Protein AF-A0AAW0IQ97-F1 (afdb_monomer)

Sequence (214 aa):
MSSVYYDGFCLIEDQDGTYYFSCSYVSNSFFHYVLTTEGDIEQRHWDYEKDDWGISWNAVKSECDVYGMCGAFGSCNSKSLPIRSCLPGFEPKNTKKWNRRNWTSGCVRRTPSSQCAVVNSSIEAVKMDGFLKLKTMKVPDFADSSLALENYCRQQCLENCSCIAYAYDSGTDKVGDGKKVVTISVIIGAIFISICTFLLWRWMAKQQGNYIHT

Structure (mmCIF, N/CA/C/O backbone):
data_AF-A0AAW0IQ97-F1
#
_entry.id   AF-A0AAW0IQ97-F1
#
loop_
_atom_site.group_PDB
_atom_site.id
_atom_site.type_symbol
_atom_site.label_atom_id
_atom_site.label_alt_id
_atom_site.label_comp_id
_atom_site.label_asym_id
_atom_site.label_entity_id
_atom_site.label_seq_id
_atom_site.pdbx_PDB_ins_code
_atom_site.Cartn_x
_atom_site.Cartn_y
_atom_site.Cartn_z
_atom_site.occupancy
_atom_site.B_iso_or_equiv
_atom_site.auth_seq_id
_atom_site.auth_comp_id
_atom_site.auth_asym_id
_atom_site.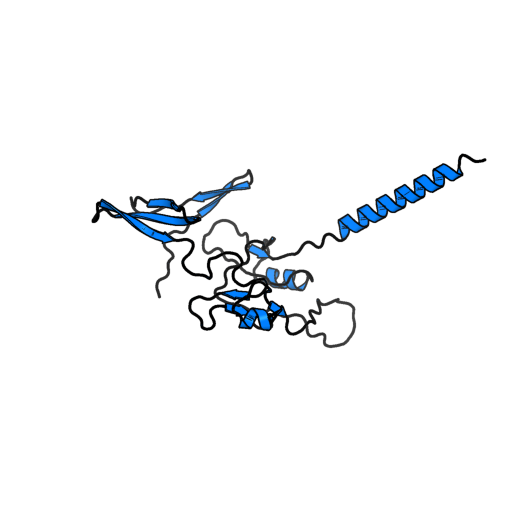auth_atom_id
_atom_site.pdbx_PDB_model_num
ATOM 1 N N . MET A 1 1 ? 22.235 -3.284 2.939 1.00 30.33 1 MET A N 1
ATOM 2 C CA . MET A 1 1 ? 21.248 -2.201 3.133 1.00 30.33 1 MET A CA 1
ATOM 3 C C . MET A 1 1 ? 21.503 -1.187 2.031 1.00 30.33 1 MET A C 1
ATOM 5 O O . MET A 1 1 ? 22.365 -0.339 2.184 1.00 30.33 1 MET A O 1
ATOM 9 N N . SER A 1 2 ? 20.884 -1.377 0.867 1.00 22.08 2 SER A N 1
ATOM 10 C CA . SER A 1 2 ? 21.027 -0.476 -0.278 1.00 22.08 2 SER A CA 1
ATOM 11 C C . SER A 1 2 ? 19.820 0.454 -0.303 1.00 22.08 2 SER A C 1
ATOM 13 O O . SER A 1 2 ? 18.687 0.022 -0.502 1.00 22.08 2 SER A O 1
ATOM 15 N N . SER A 1 3 ? 20.075 1.726 -0.016 1.00 24.42 3 SER A N 1
ATOM 16 C CA . SER A 1 3 ? 19.137 2.815 -0.257 1.00 24.42 3 SER A CA 1
ATOM 17 C C . SER A 1 3 ? 18.939 2.932 -1.769 1.00 24.42 3 SER A C 1
ATOM 19 O O . SER A 1 3 ? 19.869 3.304 -2.477 1.00 24.42 3 SER A O 1
ATOM 21 N N . VAL A 1 4 ? 17.760 2.560 -2.270 1.00 32.81 4 VAL A N 1
ATOM 22 C CA . VAL A 1 4 ? 17.351 2.732 -3.677 1.00 32.81 4 VAL A CA 1
ATOM 23 C C . VAL A 1 4 ? 16.836 4.163 -3.864 1.00 32.81 4 VAL A C 1
ATOM 25 O O . VAL A 1 4 ? 15.682 4.377 -4.205 1.00 32.81 4 VAL A O 1
ATOM 28 N N . TYR A 1 5 ? 17.673 5.148 -3.547 1.00 39.50 5 TYR A N 1
ATOM 29 C CA . TYR A 1 5 ? 17.353 6.565 -3.715 1.00 39.50 5 TYR A CA 1
ATOM 30 C C . TYR A 1 5 ? 18.539 7.254 -4.388 1.00 39.50 5 TYR A C 1
ATOM 32 O O . TYR A 1 5 ? 19.409 7.811 -3.724 1.00 39.50 5 TYR A O 1
ATOM 40 N N . TYR A 1 6 ? 18.583 7.148 -5.712 1.00 34.88 6 TYR A N 1
ATOM 41 C CA . TYR A 1 6 ? 19.286 8.076 -6.592 1.00 34.88 6 TYR A CA 1
ATOM 42 C C . TYR A 1 6 ? 18.236 8.558 -7.600 1.00 34.88 6 TYR A C 1
ATOM 44 O O . TYR A 1 6 ? 17.741 7.738 -8.365 1.00 34.88 6 TYR A O 1
ATOM 52 N N . ASP A 1 7 ? 17.866 9.840 -7.494 1.00 46.47 7 ASP A N 1
ATOM 53 C CA . ASP A 1 7 ? 16.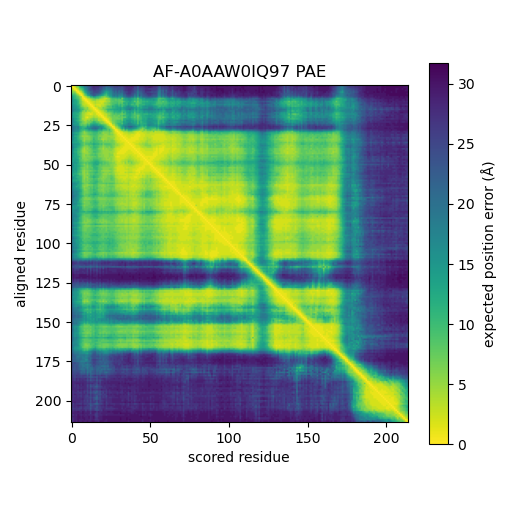906 10.608 -8.312 1.00 46.47 7 ASP A CA 1
ATOM 54 C C . ASP A 1 7 ? 15.561 9.928 -8.628 1.00 46.47 7 ASP A C 1
ATOM 56 O O . ASP A 1 7 ? 15.413 9.161 -9.579 1.00 46.47 7 ASP A O 1
ATOM 60 N N . GLY A 1 8 ? 14.553 10.240 -7.808 1.00 54.56 8 GLY A N 1
ATOM 61 C CA . GLY A 1 8 ? 13.168 9.831 -8.021 1.00 54.56 8 GLY A CA 1
ATOM 62 C C . GLY A 1 8 ? 12.472 10.592 -9.154 1.00 54.56 8 GLY A C 1
ATOM 63 O O . GLY A 1 8 ? 12.998 11.543 -9.732 1.00 54.56 8 GLY A O 1
ATOM 64 N N . PHE A 1 9 ? 11.252 10.158 -9.470 1.00 60.09 9 PHE A N 1
ATOM 65 C CA . PHE A 1 9 ? 10.354 10.913 -10.337 1.00 60.09 9 PHE A CA 1
ATOM 66 C C . PHE A 1 9 ? 9.842 12.146 -9.592 1.00 60.09 9 PHE A C 1
ATOM 68 O O . PHE A 1 9 ? 9.240 12.031 -8.527 1.00 60.09 9 PHE A O 1
ATOM 75 N N . CYS A 1 10 ? 10.017 13.317 -10.185 1.00 59.81 10 CYS A N 1
ATOM 76 C CA . CYS A 1 10 ? 9.372 14.549 -9.770 1.00 59.81 10 CYS A CA 1
ATOM 77 C C . CYS A 1 10 ? 7.938 14.555 -10.297 1.00 59.81 10 CYS A C 1
ATOM 79 O O . CYS A 1 10 ? 7.719 14.628 -11.507 1.00 59.81 10 CYS A O 1
ATOM 81 N N . LEU A 1 11 ? 6.966 14.503 -9.390 1.00 64.12 11 LEU A N 1
ATOM 82 C CA . LEU A 1 11 ? 5.579 14.797 -9.720 1.00 64.12 11 LEU A CA 1
ATOM 83 C C . LEU A 1 11 ? 5.411 16.318 -9.765 1.00 64.12 11 LEU A C 1
ATOM 85 O O . LEU A 1 11 ? 5.584 16.997 -8.755 1.00 64.12 11 LEU A O 1
ATOM 89 N N . ILE A 1 12 ? 5.108 16.851 -10.940 1.00 68.44 12 ILE A N 1
ATOM 90 C CA . ILE A 1 12 ? 4.875 18.274 -11.165 1.00 68.44 12 ILE A CA 1
ATOM 91 C C . ILE A 1 12 ? 3.386 18.444 -11.427 1.00 68.44 12 ILE A C 1
ATOM 93 O O . ILE A 1 12 ? 2.866 17.909 -12.401 1.00 68.44 12 ILE A O 1
ATOM 97 N N . GLU A 1 13 ? 2.709 19.169 -10.550 1.00 68.81 13 GLU A N 1
ATOM 98 C CA . GLU A 1 13 ? 1.327 19.587 -10.758 1.00 68.81 13 GLU A CA 1
ATOM 99 C C . GLU A 1 13 ? 1.315 20.906 -11.531 1.00 68.81 13 GLU A C 1
ATOM 101 O O . GLU A 1 13 ? 1.998 21.864 -11.156 1.00 68.81 13 GLU A O 1
ATOM 106 N N . ASP A 1 14 ? 0.566 20.939 -12.623 1.00 74.25 14 ASP A N 1
ATOM 107 C CA . ASP A 1 14 ? 0.343 22.130 -13.430 1.00 74.25 14 ASP A CA 1
ATOM 108 C C . ASP A 1 14 ? -0.942 22.852 -12.992 1.00 74.25 14 ASP A C 1
ATOM 110 O O . ASP A 1 14 ? -1.781 22.312 -12.267 1.00 74.25 14 ASP A O 1
ATOM 114 N N . GLN A 1 15 ? -1.093 24.114 -13.390 1.00 77.38 15 GLN A N 1
ATOM 115 C CA . GLN A 1 15 ? -2.169 24.999 -12.920 1.00 77.38 15 GLN A CA 1
ATOM 116 C C . GLN A 1 15 ? -3.570 24.541 -13.348 1.00 77.38 15 GLN A C 1
ATOM 118 O O . GLN A 1 15 ? -4.566 24.964 -12.763 1.00 77.38 15 GLN A O 1
ATOM 123 N N . ASP A 1 16 ? -3.650 23.695 -14.370 1.00 83.19 16 ASP A N 1
ATOM 124 C CA . ASP A 1 16 ? -4.873 23.079 -14.880 1.00 83.19 16 ASP A CA 1
ATOM 125 C C . ASP A 1 16 ? -5.251 21.775 -14.145 1.00 83.19 16 ASP A C 1
ATOM 127 O O . ASP A 1 16 ? -6.292 21.186 -14.442 1.00 83.19 16 ASP A O 1
ATOM 131 N N . GLY A 1 17 ? -4.440 21.337 -13.174 1.00 72.94 17 GLY A N 1
ATOM 132 C CA . GLY A 1 17 ? -4.614 20.077 -12.446 1.00 72.94 17 GLY A CA 1
ATOM 133 C C . GLY A 1 17 ? -4.020 18.859 -13.160 1.00 72.94 17 GLY A C 1
ATOM 134 O O . GLY A 1 17 ? -4.265 17.725 -12.736 1.00 72.94 17 GLY 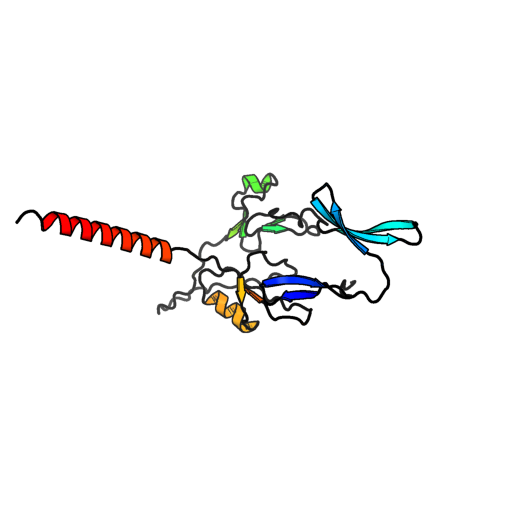A O 1
ATOM 135 N N . THR A 1 18 ? -3.255 19.057 -14.238 1.00 73.81 18 THR A N 1
ATOM 136 C CA . THR A 1 18 ? -2.505 17.985 -14.898 1.00 73.81 18 THR A CA 1
ATOM 137 C C . THR A 1 18 ? -1.248 17.652 -14.096 1.00 73.81 18 THR A C 1
ATOM 139 O O . THR A 1 18 ? -0.517 18.538 -13.661 1.00 73.81 18 THR A O 1
ATOM 142 N N . TYR A 1 19 ? -0.959 16.360 -13.927 1.00 67.50 19 TYR A N 1
ATOM 143 C CA . TYR A 1 19 ? 0.260 15.897 -13.265 1.00 67.50 19 TYR A CA 1
ATOM 144 C C . TYR A 1 19 ? 1.259 15.345 -14.283 1.00 67.50 19 TYR A C 1
ATOM 146 O O . TYR A 1 19 ? 0.944 14.431 -15.047 1.00 67.50 19 TYR A O 1
ATOM 154 N N . TYR A 1 20 ? 2.485 15.856 -14.248 1.00 63.12 20 TYR A N 1
ATOM 155 C CA . TYR A 1 20 ? 3.609 15.384 -15.047 1.00 63.12 20 TYR A CA 1
ATOM 156 C C . TYR A 1 20 ? 4.597 14.621 -14.174 1.00 63.12 20 TYR A C 1
ATOM 158 O O . TYR A 1 20 ? 4.959 15.069 -13.090 1.00 63.12 20 TYR A O 1
ATOM 166 N N . PHE A 1 21 ? 5.086 13.492 -14.676 1.00 67.06 21 PHE A N 1
ATOM 167 C CA . PHE A 1 21 ? 6.242 12.818 -14.097 1.00 67.06 21 PHE A CA 1
ATOM 168 C C . PHE A 1 21 ? 7.491 13.262 -14.854 1.00 67.06 21 PHE A C 1
ATOM 170 O O . PHE A 1 21 ? 7.637 12.980 -16.043 1.00 67.06 21 PHE A O 1
ATOM 177 N N . SER A 1 22 ? 8.385 13.964 -14.169 1.00 65.50 22 SER A N 1
ATOM 178 C CA . SER A 1 22 ? 9.687 14.369 -14.692 1.00 65.50 22 SER A CA 1
ATOM 179 C C . SER A 1 22 ? 10.787 13.563 -14.013 1.00 65.50 22 SER A C 1
ATOM 181 O O . SER A 1 22 ? 10.756 13.363 -12.806 1.00 65.50 22 SER A O 1
ATOM 183 N N . CYS A 1 23 ? 11.775 13.108 -14.774 1.00 64.19 23 CYS A N 1
ATOM 184 C CA . CYS A 1 23 ? 12.978 12.484 -14.236 1.00 64.19 23 CYS A CA 1
ATOM 185 C C . CYS A 1 23 ? 14.197 13.121 -14.889 1.00 64.19 23 CYS A C 1
ATOM 187 O O . CYS A 1 23 ? 14.271 13.207 -16.116 1.00 64.19 23 CYS A O 1
ATOM 189 N N . SER A 1 24 ? 15.177 13.503 -14.078 1.00 57.16 24 SER A N 1
ATOM 190 C CA . SER A 1 24 ? 16.512 13.870 -14.539 1.00 57.16 24 SER A CA 1
ATOM 191 C C . SER A 1 24 ? 17.469 12.730 -14.222 1.00 57.16 24 SER A C 1
ATOM 193 O O . SER A 1 24 ? 17.637 12.379 -13.062 1.00 57.16 24 SER A O 1
ATOM 195 N N . TYR A 1 25 ? 18.101 12.155 -15.243 1.00 61.44 25 TYR A N 1
ATOM 196 C CA . TYR A 1 25 ? 19.174 11.182 -15.054 1.00 61.44 25 TYR A CA 1
ATOM 197 C C . TYR A 1 25 ? 20.518 11.837 -15.369 1.00 61.44 25 TYR A C 1
ATOM 199 O O . TYR A 1 25 ? 20.646 12.593 -16.329 1.00 61.44 25 TYR A O 1
ATOM 207 N N . VAL A 1 26 ? 21.528 11.535 -14.551 1.00 55.22 26 VAL A N 1
ATOM 208 C CA . VAL A 1 26 ? 22.890 12.087 -14.680 1.00 55.22 26 VAL A CA 1
ATOM 209 C C . VAL A 1 26 ? 23.633 11.511 -15.901 1.00 55.22 26 VAL A C 1
ATOM 211 O O . VAL A 1 26 ? 24.633 12.071 -16.345 1.00 55.22 26 VAL A O 1
ATOM 214 N N . SER A 1 27 ? 23.150 10.405 -16.473 1.00 61.44 27 SER A N 1
ATOM 215 C CA . SER A 1 27 ? 23.762 9.703 -17.605 1.00 61.44 27 SER A CA 1
ATOM 216 C C . SER A 1 27 ? 22.882 9.712 -18.859 1.00 61.44 27 SER A C 1
ATOM 218 O O . SER A 1 27 ? 21.657 9.747 -18.778 1.00 61.44 27 SER A O 1
ATOM 220 N N . ASN A 1 28 ? 23.520 9.552 -20.026 1.00 62.41 28 ASN A N 1
ATOM 221 C CA . ASN A 1 28 ? 22.900 9.256 -21.332 1.00 62.41 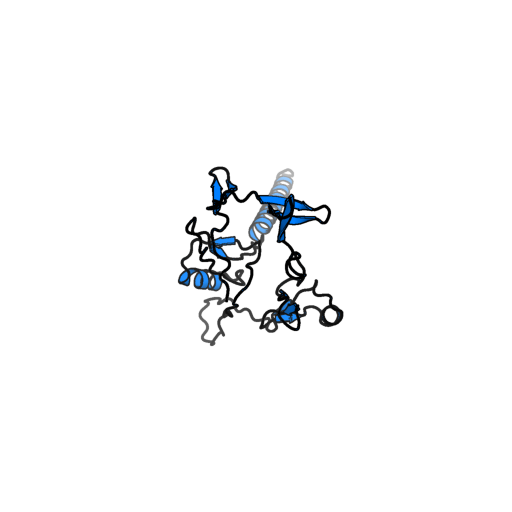28 ASN A CA 1
ATOM 222 C C . ASN A 1 28 ? 22.237 7.857 -21.391 1.00 62.41 28 ASN A C 1
ATOM 224 O O . ASN A 1 28 ? 22.208 7.208 -22.435 1.00 62.41 28 ASN A O 1
ATOM 228 N N . SER A 1 29 ? 21.750 7.342 -20.264 1.00 70.38 29 SER A N 1
ATOM 229 C CA . SER A 1 29 ? 21.111 6.033 -20.199 1.00 70.38 29 SER A CA 1
ATOM 230 C C . SER A 1 29 ? 19.794 6.085 -20.962 1.00 70.38 29 SER A C 1
ATOM 232 O O . SER A 1 29 ? 18.864 6.779 -20.560 1.00 70.38 29 SER A O 1
ATOM 234 N N . PHE A 1 30 ? 19.721 5.358 -22.075 1.00 80.06 30 PHE A N 1
ATOM 235 C CA . PHE A 1 30 ? 18.497 5.251 -22.855 1.00 80.06 30 PHE A CA 1
ATOM 236 C C . PHE A 1 30 ? 17.559 4.264 -22.163 1.00 80.06 30 PHE A C 1
ATOM 238 O O . PHE A 1 30 ? 17.856 3.073 -22.069 1.00 80.06 30 PHE A O 1
ATOM 245 N N . PHE A 1 31 ? 16.448 4.768 -21.632 1.00 83.25 31 PHE A N 1
ATOM 246 C CA . PHE A 1 31 ? 15.395 3.955 -21.040 1.00 83.25 31 PHE A CA 1
ATOM 247 C C . PHE A 1 31 ? 14.026 4.445 -21.503 1.00 83.25 31 PHE A C 1
ATOM 249 O O . PHE A 1 31 ? 13.853 5.594 -21.908 1.00 83.25 31 PHE A O 1
ATOM 256 N N . HIS A 1 32 ? 13.042 3.564 -21.420 1.00 84.00 32 HIS A N 1
ATOM 257 C CA . HIS A 1 32 ? 11.648 3.880 -21.690 1.00 84.00 32 HIS A CA 1
ATOM 258 C C . HIS A 1 32 ? 10.731 3.011 -20.830 1.00 84.00 32 HIS A C 1
ATOM 260 O O . HIS A 1 32 ? 11.151 1.974 -20.311 1.00 84.00 32 HIS A O 1
ATOM 266 N N . TYR A 1 33 ? 9.483 3.450 -20.679 1.00 85.88 33 TYR A N 1
ATOM 267 C CA . TYR A 1 33 ? 8.434 2.674 -20.029 1.00 85.88 33 TYR A CA 1
ATOM 268 C C . TYR A 1 33 ? 7.545 2.029 -21.084 1.00 85.88 33 TYR A C 1
ATOM 270 O O . TYR A 1 33 ? 7.142 2.685 -22.046 1.00 85.88 33 TYR A O 1
ATOM 278 N N . VAL A 1 34 ? 7.234 0.751 -20.897 1.00 90.81 34 VAL A N 1
ATOM 279 C CA . VAL A 1 34 ? 6.383 -0.027 -21.797 1.00 90.81 34 VAL A CA 1
ATOM 280 C C . VAL A 1 34 ? 5.269 -0.667 -20.981 1.00 90.81 34 VAL A C 1
ATOM 282 O O . VAL A 1 34 ? 5.533 -1.314 -19.971 1.00 90.81 34 VAL A O 1
ATOM 285 N N . LEU A 1 35 ? 4.025 -0.491 -21.430 1.00 94.12 35 LEU A N 1
ATOM 286 C CA . LEU A 1 35 ? 2.892 -1.283 -20.961 1.00 94.12 35 LEU A CA 1
ATOM 287 C C . LEU A 1 35 ? 2.871 -2.590 -21.755 1.00 94.12 35 LEU A C 1
ATOM 289 O O . LEU A 1 35 ? 2.704 -2.565 -22.977 1.00 94.12 35 LEU A O 1
ATOM 293 N N . THR A 1 36 ? 3.077 -3.717 -21.082 1.00 92.44 36 THR A N 1
ATOM 294 C CA . THR A 1 36 ? 3.109 -5.026 -21.740 1.00 92.44 36 THR A CA 1
ATOM 295 C C . THR A 1 36 ? 1.704 -5.511 -22.095 1.00 92.44 36 THR A C 1
ATOM 297 O O . THR A 1 36 ? 0.693 -4.980 -21.626 1.00 92.44 36 THR A O 1
ATOM 300 N N . THR A 1 37 ? 1.622 -6.559 -22.915 1.00 94.00 37 THR A N 1
ATOM 301 C CA . THR A 1 37 ? 0.355 -7.211 -23.281 1.00 94.00 37 THR A CA 1
ATOM 302 C C . THR A 1 37 ? -0.377 -7.827 -22.088 1.00 94.00 37 THR A C 1
ATOM 304 O O . THR A 1 37 ? -1.590 -8.016 -22.140 1.00 94.00 37 THR A O 1
ATOM 307 N N . GLU A 1 38 ? 0.338 -8.096 -20.999 1.00 90.50 38 GLU A N 1
ATOM 308 C CA . GLU A 1 38 ? -0.184 -8.628 -19.738 1.00 90.50 38 GLU A CA 1
ATOM 309 C C . GLU A 1 38 ? -0.692 -7.518 -18.801 1.00 90.50 38 GLU A C 1
ATOM 311 O O . GLU A 1 38 ? -1.275 -7.818 -17.759 1.00 90.50 38 GLU A O 1
ATOM 316 N N . GLY A 1 39 ? -0.501 -6.246 -19.168 1.00 89.56 39 GLY A N 1
ATOM 317 C CA . GLY A 1 39 ? -0.932 -5.090 -18.383 1.00 89.56 39 GLY A CA 1
ATOM 318 C C . GLY A 1 39 ? 0.023 -4.688 -17.256 1.00 89.56 39 GLY A C 1
ATOM 319 O O . GLY A 1 39 ? -0.397 -3.961 -16.356 1.00 89.56 39 GLY A O 1
ATOM 320 N N . ASP A 1 40 ? 1.281 -5.142 -17.286 1.00 89.12 40 ASP A N 1
ATOM 321 C CA . ASP A 1 40 ? 2.333 -4.671 -16.376 1.00 89.12 40 ASP A CA 1
ATOM 322 C C . ASP A 1 40 ? 3.112 -3.510 -17.008 1.00 89.12 40 ASP A C 1
ATOM 324 O O . ASP A 1 40 ? 3.190 -3.383 -18.232 1.00 89.12 40 ASP A O 1
ATOM 328 N N . ILE A 1 41 ? 3.682 -2.647 -16.171 1.00 90.12 41 ILE A N 1
ATOM 329 C CA . ILE A 1 41 ? 4.541 -1.549 -16.619 1.00 90.12 41 ILE A CA 1
ATOM 330 C C . ILE A 1 41 ? 5.987 -1.940 -16.355 1.00 90.12 41 ILE A C 1
ATOM 332 O O . ILE A 1 41 ? 6.389 -2.131 -15.206 1.00 90.12 41 ILE A O 1
ATOM 336 N N . GLU A 1 42 ? 6.777 -1.986 -17.420 1.00 90.75 42 GLU A N 1
ATOM 337 C CA . GLU A 1 42 ? 8.210 -2.250 -17.366 1.00 90.75 42 GLU A CA 1
ATOM 338 C C . GLU A 1 42 ? 8.992 -0.980 -17.682 1.00 90.75 42 GLU A C 1
ATOM 340 O O . GLU A 1 42 ? 8.689 -0.266 -18.637 1.00 90.75 42 GLU A O 1
ATOM 345 N N . GLN A 1 43 ? 10.048 -0.733 -16.918 1.00 88.19 43 GLN A N 1
ATOM 346 C CA . GLN A 1 43 ? 11.147 0.121 -17.327 1.00 88.19 43 GLN A CA 1
ATOM 347 C C . GLN A 1 43 ? 12.173 -0.744 -18.052 1.00 88.19 43 GLN A C 1
ATOM 349 O O . GLN A 1 43 ? 12.750 -1.673 -17.473 1.00 88.19 43 GLN A O 1
ATOM 354 N N . ARG A 1 44 ? 12.437 -0.408 -19.309 1.00 89.31 44 ARG A N 1
ATOM 355 C CA . ARG A 1 44 ? 13.486 -1.041 -20.104 1.00 89.31 44 ARG A CA 1
ATOM 356 C C . ARG A 1 44 ? 14.626 -0.067 -20.314 1.00 89.31 44 ARG A C 1
ATOM 358 O O . ARG A 1 44 ? 14.388 1.123 -20.501 1.00 89.31 44 ARG A O 1
ATOM 365 N N . HIS A 1 45 ? 15.847 -0.573 -20.280 1.00 88.69 45 HIS A N 1
ATOM 366 C CA . HIS A 1 45 ? 17.070 0.167 -20.557 1.00 88.69 45 HIS A CA 1
ATOM 367 C C . HIS A 1 45 ? 17.803 -0.484 -21.725 1.00 88.69 45 HIS A C 1
ATOM 369 O O . HIS A 1 45 ? 17.738 -1.700 -21.903 1.00 88.69 45 HIS A O 1
ATOM 375 N N . TRP A 1 46 ? 18.494 0.319 -22.519 1.00 90.38 46 TRP A N 1
ATOM 376 C CA . TRP A 1 46 ? 19.338 -0.197 -23.584 1.00 90.38 46 TRP A CA 1
ATOM 377 C C . TRP A 1 46 ? 20.621 -0.783 -22.990 1.00 90.38 46 TRP A C 1
ATOM 379 O O . TRP A 1 46 ? 21.389 -0.070 -22.335 1.00 90.38 46 TRP A O 1
ATOM 389 N N . ASP A 1 47 ? 20.841 -2.078 -23.195 1.00 89.19 47 ASP A N 1
ATOM 390 C CA . ASP A 1 47 ? 22.054 -2.783 -22.796 1.00 89.19 47 ASP A CA 1
ATOM 391 C C . ASP A 1 47 ? 23.037 -2.774 -23.976 1.00 89.19 47 ASP A C 1
ATOM 393 O O . ASP A 1 47 ? 22.918 -3.553 -24.921 1.00 89.19 47 ASP A O 1
ATOM 397 N N . TYR A 1 48 ? 24.021 -1.872 -23.920 1.00 89.50 48 TYR A N 1
ATOM 398 C CA . TYR A 1 48 ? 25.029 -1.717 -24.974 1.00 89.50 48 TYR A CA 1
ATOM 399 C C . TYR A 1 48 ? 25.950 -2.936 -25.130 1.00 89.50 48 TYR A C 1
ATOM 401 O O . TYR A 1 48 ? 26.559 -3.085 -26.186 1.00 89.50 48 TYR A O 1
ATOM 409 N N . GLU A 1 49 ? 26.085 -3.794 -24.111 1.00 92.00 49 GLU A N 1
ATOM 410 C CA . GLU A 1 49 ? 26.901 -5.011 -24.217 1.00 92.00 49 GLU A CA 1
ATOM 411 C C . GLU A 1 49 ? 26.167 -6.104 -24.997 1.00 92.00 49 GLU A C 1
ATOM 413 O O . GLU A 1 49 ? 26.797 -6.886 -25.711 1.00 92.00 49 GLU A O 1
ATOM 418 N N . LYS A 1 50 ? 24.837 -6.158 -24.856 1.00 93.56 50 LYS A N 1
ATOM 419 C CA . LYS A 1 50 ? 23.983 -7.148 -25.527 1.00 93.56 50 LYS A CA 1
ATOM 420 C C . LYS A 1 50 ? 23.366 -6.659 -26.835 1.00 93.56 50 LYS A C 1
ATOM 422 O O . LYS A 1 50 ? 22.836 -7.491 -27.564 1.00 93.56 50 LYS A O 1
ATOM 427 N N . ASP A 1 51 ? 23.445 -5.358 -27.113 1.00 92.62 51 ASP A N 1
ATOM 428 C CA . ASP A 1 51 ? 22.765 -4.701 -28.237 1.00 92.62 51 ASP A CA 1
ATOM 429 C C . ASP A 1 51 ? 21.243 -4.966 -28.225 1.00 92.62 51 ASP A C 1
ATOM 431 O O . ASP A 1 51 ? 20.618 -5.212 -29.255 1.00 92.62 51 ASP A O 1
ATOM 435 N N . ASP A 1 52 ? 20.652 -4.976 -27.023 1.00 94.38 52 ASP A N 1
ATOM 436 C CA . ASP A 1 52 ? 19.239 -5.302 -26.795 1.00 94.38 52 ASP A CA 1
ATOM 437 C C . ASP A 1 52 ? 18.669 -4.564 -25.568 1.00 94.38 52 ASP A C 1
ATOM 439 O O . ASP A 1 52 ? 19.388 -3.960 -24.767 1.00 94.38 52 ASP A O 1
ATOM 443 N N . TRP A 1 53 ? 17.350 -4.616 -25.398 1.00 92.38 53 TRP A N 1
ATOM 444 C CA . TRP A 1 53 ? 16.640 -4.038 -24.265 1.00 92.38 53 TRP A CA 1
ATOM 445 C C . TRP A 1 53 ? 16.676 -4.951 -23.037 1.00 92.38 53 TRP A C 1
ATOM 447 O O . TRP A 1 53 ? 16.053 -6.012 -22.996 1.00 92.38 53 TRP A O 1
ATOM 457 N N . GLY A 1 54 ? 17.335 -4.487 -21.979 1.00 91.31 54 GLY A N 1
ATOM 458 C CA . GLY A 1 54 ? 17.253 -5.078 -20.650 1.00 91.31 54 GLY A CA 1
ATOM 459 C C . GLY A 1 54 ? 16.080 -4.518 -19.843 1.00 91.31 54 GLY A C 1
ATOM 460 O O . GLY A 1 54 ? 15.685 -3.364 -19.994 1.00 91.31 54 GLY A O 1
ATOM 461 N N . ILE A 1 55 ? 15.544 -5.310 -18.917 1.00 89.56 55 ILE A N 1
ATOM 462 C CA . ILE A 1 55 ? 14.505 -4.868 -17.977 1.00 89.56 55 ILE A CA 1
ATOM 463 C C . ILE A 1 55 ? 15.179 -4.410 -16.681 1.00 89.56 55 ILE A C 1
ATOM 465 O O . ILE A 1 55 ? 15.902 -5.186 -16.053 1.00 89.56 55 ILE A O 1
ATOM 469 N N . SER A 1 56 ? 14.967 -3.156 -16.272 1.00 85.44 56 SER A N 1
ATOM 470 C CA . SER A 1 56 ? 15.515 -2.617 -15.015 1.00 85.44 56 SER A CA 1
ATOM 471 C C . SER A 1 56 ? 14.513 -2.647 -13.862 1.00 85.44 56 SER A C 1
ATOM 473 O O . SER A 1 56 ? 14.912 -2.773 -12.701 1.00 85.44 56 SER A O 1
ATOM 475 N N . TRP A 1 57 ? 13.217 -2.518 -14.149 1.00 86.31 57 TRP A N 1
ATOM 476 C CA . TRP A 1 57 ? 12.172 -2.447 -13.130 1.00 86.31 57 TRP A CA 1
ATOM 477 C C . TRP A 1 57 ? 10.804 -2.824 -13.697 1.00 86.31 57 TRP A C 1
ATOM 479 O O . TRP A 1 57 ? 10.498 -2.451 -14.820 1.00 86.31 57 TRP A O 1
ATOM 489 N N . ASN A 1 58 ? 9.967 -3.469 -12.879 1.00 87.00 58 ASN A N 1
ATOM 490 C CA . ASN A 1 58 ? 8.564 -3.765 -13.184 1.00 87.00 58 ASN A CA 1
ATOM 491 C C . ASN A 1 58 ? 7.666 -3.229 -12.065 1.00 87.00 58 ASN A C 1
ATOM 493 O O . ASN A 1 58 ? 8.077 -3.237 -10.892 1.00 87.00 58 ASN A O 1
ATOM 497 N N . ALA A 1 59 ? 6.450 -2.810 -12.414 1.00 86.81 59 ALA A N 1
ATOM 498 C CA . ALA A 1 59 ? 5.470 -2.307 -11.458 1.00 86.81 59 ALA A CA 1
ATOM 499 C C . ALA A 1 59 ? 4.938 -3.415 -10.547 1.00 86.81 59 ALA A C 1
ATOM 501 O O . ALA A 1 59 ? 4.855 -3.218 -9.331 1.00 86.81 59 ALA A O 1
ATOM 502 N N . VAL A 1 60 ? 4.644 -4.594 -11.098 1.00 89.25 60 VAL A N 1
ATOM 503 C CA . VAL A 1 60 ? 4.199 -5.754 -10.318 1.00 89.25 60 VAL A CA 1
ATOM 504 C C . VAL A 1 60 ? 5.391 -6.657 -9.988 1.00 89.25 60 VAL A C 1
ATOM 506 O O . VAL A 1 60 ? 5.814 -7.489 -10.783 1.00 89.25 60 VAL A O 1
ATOM 509 N N . LYS A 1 61 ? 5.942 -6.534 -8.774 1.00 87.94 61 LYS A N 1
ATOM 510 C CA . LYS A 1 61 ? 7.068 -7.376 -8.309 1.00 87.94 61 LYS A CA 1
ATOM 511 C C . LYS A 1 61 ? 6.612 -8.613 -7.550 1.00 87.94 61 LYS A C 1
ATOM 513 O O . LYS A 1 61 ? 7.368 -9.570 -7.385 1.00 87.94 61 LYS A O 1
ATOM 518 N N . SER A 1 62 ? 5.403 -8.570 -7.009 1.00 89.88 62 SER A N 1
ATOM 519 C CA . SER A 1 62 ? 4.841 -9.618 -6.175 1.00 89.88 62 SER A CA 1
ATOM 520 C C . SER A 1 62 ? 3.319 -9.610 -6.219 1.00 89.88 62 SER A C 1
ATOM 522 O O . SER A 1 62 ? 2.683 -8.629 -6.597 1.00 89.88 62 SER A O 1
ATOM 524 N N . GLU A 1 63 ? 2.714 -10.683 -5.710 1.00 88.75 63 GLU A N 1
ATOM 525 C CA . GLU A 1 63 ? 1.261 -10.768 -5.532 1.00 88.75 63 GLU A CA 1
ATOM 526 C C . GLU A 1 63 ? 0.670 -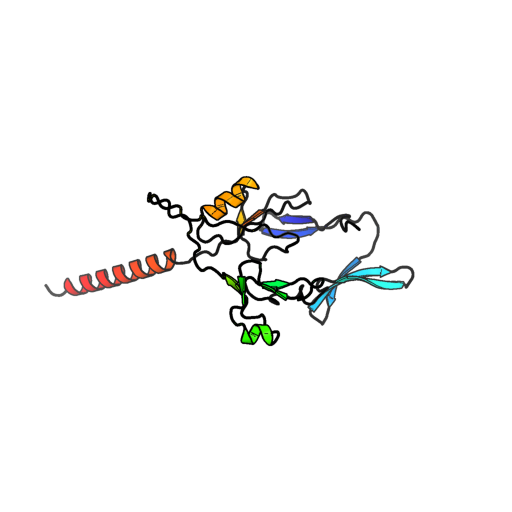9.671 -4.622 1.00 88.75 63 GLU A C 1
ATOM 528 O O . GLU A 1 63 ? -0.546 -9.505 -4.586 1.00 88.75 63 GLU A O 1
ATOM 533 N N . CYS A 1 64 ? 1.503 -8.931 -3.881 1.00 90.62 64 CYS A N 1
ATOM 534 C CA . CYS A 1 64 ? 1.079 -7.810 -3.045 1.00 90.62 64 CYS A CA 1
ATOM 535 C C . CYS A 1 64 ? 0.911 -6.493 -3.807 1.00 90.62 64 CYS A C 1
ATOM 537 O O . CYS A 1 64 ? 0.240 -5.597 -3.297 1.00 90.62 64 CYS A O 1
ATOM 539 N N . ASP A 1 65 ? 1.504 -6.379 -4.995 1.00 89.25 65 ASP A N 1
ATOM 540 C CA . ASP A 1 65 ? 1.425 -5.172 -5.824 1.00 89.25 65 ASP A CA 1
ATOM 541 C C . ASP A 1 65 ? 0.132 -5.148 -6.657 1.00 89.25 65 ASP A C 1
ATOM 543 O O . ASP A 1 65 ? -0.290 -4.099 -7.141 1.00 89.25 65 ASP A O 1
ATOM 547 N N . VAL A 1 66 ? -0.547 -6.298 -6.759 1.00 88.06 66 VAL A N 1
ATOM 548 C CA . VAL A 1 66 ? -1.854 -6.430 -7.404 1.00 88.06 66 VAL A CA 1
ATOM 549 C C . VAL A 1 66 ? -2.925 -5.724 -6.571 1.00 88.06 66 VAL A C 1
ATOM 551 O O . VAL A 1 66 ? -3.132 -6.014 -5.387 1.00 88.06 66 VAL A O 1
ATOM 554 N N . TYR A 1 67 ? -3.644 -4.805 -7.211 1.00 86.25 67 TYR A N 1
ATOM 555 C CA . TYR A 1 67 ? -4.686 -4.016 -6.567 1.00 86.25 67 TYR A CA 1
ATOM 556 C C . TYR A 1 67 ? -5.788 -4.895 -5.949 1.00 86.25 67 TYR A C 1
ATOM 558 O O . TYR A 1 67 ? -6.273 -5.848 -6.555 1.00 86.25 67 TYR A O 1
ATOM 566 N N . GLY A 1 68 ? -6.210 -4.562 -4.724 1.00 86.50 68 GLY A N 1
ATOM 567 C CA . GLY A 1 68 ? -7.333 -5.223 -4.048 1.00 86.50 68 GLY A CA 1
ATOM 568 C C . GLY A 1 68 ? -7.048 -6.614 -3.463 1.00 86.50 68 GLY A C 1
ATOM 569 O O . GLY A 1 68 ? -7.979 -7.261 -2.979 1.00 86.50 68 GLY A O 1
ATOM 570 N N . MET A 1 69 ? -5.792 -7.076 -3.436 1.00 87.56 69 MET A N 1
ATOM 571 C CA . MET A 1 69 ? -5.468 -8.467 -3.078 1.00 87.56 69 MET A CA 1
ATOM 572 C C . MET A 1 69 ? -5.886 -8.901 -1.656 1.00 87.56 69 MET A C 1
ATOM 574 O O . MET A 1 69 ? -6.226 -10.067 -1.442 1.00 87.56 69 MET A O 1
ATOM 578 N N . CYS A 1 70 ? -5.867 -7.994 -0.669 1.00 88.75 70 CYS A N 1
ATOM 579 C CA . CYS A 1 70 ? -6.103 -8.327 0.749 1.00 88.75 70 CYS A CA 1
ATOM 580 C C . CYS A 1 70 ? -7.469 -7.899 1.311 1.00 88.75 70 CYS A C 1
ATOM 582 O O . CYS A 1 70 ? -7.758 -8.190 2.474 1.00 88.75 70 CYS A O 1
ATOM 584 N N . GLY A 1 71 ? -8.310 -7.233 0.513 1.00 91.12 71 GLY A N 1
ATOM 585 C CA . GLY A 1 71 ? -9.561 -6.637 0.992 1.00 91.12 71 GLY A CA 1
ATOM 586 C C . GLY A 1 71 ? -9.356 -5.536 2.049 1.00 91.12 71 GLY A C 1
ATOM 587 O O . GLY A 1 71 ? -8.235 -5.182 2.415 1.00 91.12 71 GLY A O 1
ATOM 588 N N . ALA A 1 72 ? -10.459 -4.972 2.551 1.00 92.38 72 ALA A N 1
ATOM 589 C CA . ALA A 1 72 ? -10.417 -3.890 3.539 1.00 92.38 72 ALA A CA 1
ATOM 590 C C . ALA A 1 72 ? -9.704 -4.318 4.836 1.00 92.38 72 ALA A C 1
ATOM 592 O O . ALA A 1 72 ? -9.948 -5.413 5.339 1.00 92.38 72 ALA A O 1
ATOM 593 N N . PHE A 1 73 ? -8.850 -3.450 5.392 1.00 92.44 73 PHE A N 1
ATOM 594 C CA . PHE A 1 73 ? -8.079 -3.689 6.629 1.00 92.44 73 PHE A CA 1
ATOM 595 C C . PHE A 1 73 ? -7.181 -4.945 6.620 1.00 92.44 73 PHE A C 1
ATOM 597 O O . PHE A 1 73 ? -6.720 -5.395 7.676 1.00 92.44 73 PHE A O 1
ATOM 604 N N . GLY A 1 74 ? -6.925 -5.516 5.442 1.00 93.38 74 GLY A N 1
ATOM 605 C CA . GLY A 1 74 ? -5.913 -6.541 5.226 1.00 93.38 74 GLY A CA 1
ATOM 606 C C . GLY A 1 74 ? -4.582 -5.923 4.798 1.00 93.38 74 GLY A C 1
ATOM 607 O O . GLY A 1 74 ? -4.545 -4.878 4.153 1.00 93.38 74 GLY A O 1
ATOM 608 N N . SER A 1 75 ? -3.481 -6.585 5.136 1.00 93.06 75 SER A N 1
ATOM 609 C CA . SER A 1 75 ? -2.126 -6.231 4.712 1.00 93.06 75 SER A CA 1
ATOM 610 C C . SER A 1 75 ? -1.488 -7.355 3.907 1.00 93.06 75 SER A C 1
ATOM 612 O O . SER A 1 75 ? -1.772 -8.534 4.137 1.00 93.06 75 SER A O 1
ATOM 614 N N . CYS A 1 76 ? -0.615 -6.982 2.971 1.00 92.75 76 CYS A N 1
ATOM 615 C CA . CYS A 1 76 ? 0.193 -7.905 2.184 1.00 92.75 76 CYS A CA 1
ATOM 616 C C . CYS A 1 76 ? 1.676 -7.608 2.394 1.00 92.75 76 CYS A C 1
ATOM 618 O O . CYS A 1 76 ? 2.105 -6.463 2.263 1.00 92.75 76 CYS A O 1
ATOM 620 N N . ASN A 1 77 ? 2.457 -8.632 2.714 1.00 92.44 77 ASN A N 1
ATOM 621 C CA . ASN A 1 77 ? 3.904 -8.545 2.805 1.00 92.44 77 ASN A CA 1
ATOM 622 C C . ASN A 1 77 ? 4.523 -9.838 2.266 1.00 92.44 77 ASN A C 1
ATOM 624 O O . ASN A 1 77 ? 4.558 -10.862 2.952 1.00 92.44 77 ASN A O 1
ATOM 628 N N . SER A 1 78 ? 5.054 -9.757 1.045 1.00 91.50 78 SER A N 1
ATOM 629 C CA . SER A 1 78 ? 5.670 -10.865 0.304 1.00 91.50 78 SER A CA 1
ATOM 630 C C . SER A 1 78 ? 6.889 -11.484 0.996 1.00 91.50 78 SER A C 1
ATOM 632 O O . SER A 1 78 ? 7.277 -12.599 0.664 1.00 91.50 78 SER A O 1
ATOM 634 N N . LYS A 1 79 ? 7.477 -10.799 1.985 1.00 90.62 79 LYS A N 1
ATOM 635 C CA . LYS A 1 79 ? 8.619 -11.286 2.777 1.00 90.62 79 LYS A CA 1
ATOM 636 C C . LYS A 1 79 ? 8.209 -11.930 4.103 1.00 90.62 79 LYS A C 1
ATOM 638 O O . LYS A 1 79 ? 9.076 -12.353 4.863 1.00 90.62 79 LYS A O 1
ATOM 643 N N . SER A 1 80 ? 6.916 -11.963 4.418 1.00 88.75 80 SER A N 1
ATOM 644 C CA . SER A 1 80 ? 6.400 -12.483 5.687 1.00 88.75 80 SER A CA 1
ATOM 645 C C . SER A 1 80 ? 5.619 -13.782 5.510 1.00 88.75 80 SER A C 1
ATOM 647 O O . SER A 1 80 ? 5.090 -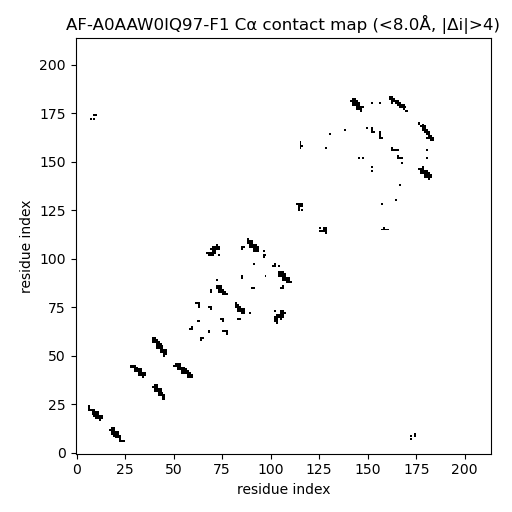14.069 4.438 1.00 88.75 80 SER A O 1
ATOM 649 N N . LEU A 1 81 ? 5.523 -14.562 6.589 1.00 87.88 81 LEU A N 1
ATOM 650 C CA . LEU A 1 81 ? 4.662 -15.737 6.673 1.00 87.88 81 LEU A CA 1
ATOM 651 C C . LEU A 1 81 ? 3.705 -15.566 7.866 1.00 87.88 81 LEU A C 1
ATOM 653 O O . LEU A 1 81 ? 4.177 -15.494 9.001 1.00 87.88 81 LEU A O 1
ATOM 657 N N . PRO A 1 82 ? 2.379 -15.503 7.641 1.00 88.00 82 PRO A N 1
ATOM 658 C CA . PRO A 1 82 ? 1.695 -15.561 6.344 1.00 88.00 82 PRO A CA 1
ATOM 659 C C . PRO A 1 82 ? 1.876 -14.275 5.514 1.00 88.00 82 PRO A C 1
ATOM 661 O O . PRO A 1 82 ? 1.892 -13.187 6.078 1.00 88.00 82 PRO A O 1
ATOM 664 N N . ILE A 1 83 ? 1.920 -14.397 4.177 1.00 90.75 83 ILE A N 1
ATOM 665 C CA . ILE A 1 83 ? 2.065 -13.248 3.251 1.00 90.75 83 ILE A CA 1
ATOM 666 C C . ILE A 1 83 ? 0.916 -12.246 3.413 1.00 90.75 83 ILE A C 1
ATOM 668 O O . ILE A 1 83 ? 1.094 -11.040 3.256 1.00 90.75 83 ILE A O 1
ATOM 672 N N . ARG A 1 84 ? -0.278 -12.750 3.736 1.00 91.75 84 ARG A N 1
ATOM 673 C CA . ARG A 1 84 ? -1.492 -11.957 3.923 1.00 91.75 84 ARG A CA 1
ATOM 674 C C . ARG A 1 84 ? -2.004 -12.116 5.340 1.00 91.75 84 ARG A C 1
ATOM 676 O O . ARG A 1 84 ? -2.155 -13.233 5.841 1.00 91.75 84 ARG A O 1
ATOM 683 N N . SER A 1 85 ? -2.313 -10.995 5.967 1.00 93.88 85 SER A N 1
ATOM 684 C CA . SER A 1 85 ? -2.752 -10.928 7.357 1.00 93.88 85 SER A CA 1
ATOM 685 C C . SER A 1 85 ? -3.734 -9.776 7.547 1.00 93.88 85 SER A C 1
ATOM 687 O O . SER A 1 85 ? -3.795 -8.856 6.735 1.00 93.88 85 SER A O 1
ATOM 689 N N . CYS A 1 86 ? -4.535 -9.832 8.608 1.00 95.06 86 CYS A N 1
ATOM 690 C CA . CYS A 1 86 ? -5.264 -8.653 9.061 1.00 95.06 86 CYS A CA 1
ATOM 691 C C . CYS A 1 86 ? -4.309 -7.705 9.783 1.00 95.06 86 CYS A C 1
ATOM 693 O O . CYS A 1 86 ? -3.378 -8.161 10.454 1.00 95.06 86 CYS A O 1
ATOM 695 N N . LEU A 1 87 ? -4.584 -6.402 9.708 1.00 93.69 87 LEU A N 1
ATOM 696 C CA . LEU A 1 87 ? -3.881 -5.427 10.538 1.00 93.69 87 LEU A CA 1
ATOM 697 C C . LEU A 1 87 ? -4.016 -5.785 12.033 1.00 93.69 87 LEU A C 1
ATOM 699 O O . LEU A 1 87 ? -5.037 -6.348 12.448 1.00 93.69 87 LEU A O 1
ATOM 703 N N . PRO A 1 88 ? -3.019 -5.474 12.880 1.00 91.94 88 PRO A N 1
ATOM 704 C CA . PRO A 1 88 ? -3.125 -5.748 14.308 1.00 91.94 88 PRO A CA 1
ATOM 705 C C . PRO A 1 88 ? -4.361 -5.068 14.919 1.00 91.94 88 PRO A C 1
ATOM 707 O O . PRO A 1 88 ? -4.642 -3.905 14.643 1.00 91.94 88 PRO A O 1
ATOM 710 N N . GLY A 1 89 ? -5.113 -5.806 15.741 1.00 90.69 89 GLY A N 1
ATOM 711 C CA . GLY A 1 89 ? -6.408 -5.357 16.275 1.00 90.69 89 GLY A CA 1
ATOM 712 C C . GLY A 1 89 ? -7.615 -5.686 15.385 1.00 90.69 89 GLY A C 1
ATOM 713 O O . GLY A 1 89 ? -8.754 -5.464 15.801 1.00 90.69 89 GLY A O 1
ATOM 714 N N . PHE A 1 90 ? -7.387 -6.276 14.210 1.00 93.56 90 PHE A N 1
ATOM 715 C CA . PHE A 1 90 ? -8.424 -6.754 13.301 1.00 93.56 90 PHE A CA 1
ATOM 716 C C . PHE A 1 90 ? -8.430 -8.287 13.209 1.00 93.56 90 PHE A C 1
ATOM 718 O O . PHE A 1 90 ? -7.479 -8.982 13.593 1.00 93.56 90 PHE A O 1
ATOM 725 N N . GLU A 1 91 ? -9.543 -8.828 12.733 1.00 95.38 91 GLU A N 1
ATOM 726 C CA . GLU A 1 91 ? -9.748 -10.249 12.470 1.00 95.38 91 GLU A CA 1
ATOM 727 C C . GLU A 1 91 ? -10.511 -10.470 11.158 1.00 95.38 91 GLU A C 1
ATOM 729 O O . GLU A 1 91 ? -11.191 -9.555 10.688 1.00 95.38 91 GLU A O 1
ATOM 734 N N . PRO A 1 92 ? -10.396 -11.653 10.526 1.00 96.25 92 PRO A N 1
ATOM 735 C CA . PRO A 1 92 ? -11.062 -11.912 9.259 1.00 96.25 92 PRO A CA 1
ATOM 736 C C . PRO A 1 92 ? -12.577 -11.756 9.371 1.00 96.25 92 PRO A C 1
ATOM 738 O O . PRO A 1 92 ? -13.212 -12.405 10.199 1.00 96.25 92 PRO A O 1
ATOM 741 N N . LYS A 1 93 ? -13.184 -10.988 8.458 1.00 95.94 93 LYS A N 1
ATOM 742 C CA . LYS A 1 93 ? -14.650 -10.848 8.397 1.00 95.94 93 LYS A CA 1
ATOM 743 C C . LYS A 1 93 ? -15.348 -12.192 8.162 1.00 95.94 93 LYS A C 1
ATOM 745 O O . LYS A 1 93 ? -16.477 -12.411 8.589 1.00 95.94 93 LYS A O 1
ATOM 750 N N . ASN A 1 94 ? -14.685 -13.091 7.433 1.00 95.81 94 ASN A N 1
ATOM 751 C CA . ASN A 1 94 ? -15.160 -14.441 7.169 1.00 95.81 94 ASN A CA 1
ATOM 752 C C . ASN A 1 94 ? -14.006 -15.442 7.288 1.00 95.81 94 ASN A C 1
ATOM 754 O O . ASN A 1 94 ? -13.282 -15.692 6.323 1.00 95.81 94 ASN A O 1
ATOM 758 N N . THR A 1 95 ? -13.871 -16.058 8.462 1.00 95.00 95 THR A N 1
ATOM 759 C CA . THR A 1 95 ? -12.810 -17.031 8.767 1.00 95.00 95 THR A CA 1
ATOM 760 C C . THR A 1 95 ? -12.814 -18.234 7.821 1.00 95.00 95 THR A C 1
ATOM 762 O O . THR A 1 95 ? -11.754 -18.722 7.440 1.00 95.00 95 THR A O 1
ATOM 765 N N . LYS A 1 96 ? -13.989 -18.696 7.363 1.00 96.00 96 LYS A N 1
ATOM 766 C CA . LYS A 1 96 ? -14.084 -19.827 6.420 1.00 96.00 96 LYS A CA 1
ATOM 767 C C . LYS A 1 96 ? -13.474 -19.481 5.061 1.00 96.00 96 LYS A C 1
ATOM 769 O O . LYS A 1 96 ? -12.730 -20.289 4.512 1.00 96.00 96 LYS A O 1
ATOM 774 N N . LYS A 1 97 ? -13.777 -18.295 4.516 1.00 94.44 97 LYS A N 1
ATOM 775 C CA . LYS A 1 97 ? -13.170 -17.804 3.265 1.00 94.44 97 LYS A CA 1
ATOM 776 C C . LYS A 1 97 ? -11.676 -17.547 3.445 1.00 94.44 97 LYS A C 1
ATOM 778 O O . LYS A 1 97 ? -10.889 -17.994 2.617 1.00 94.44 97 LYS A O 1
ATOM 783 N N . TRP A 1 98 ? -11.292 -16.936 4.563 1.00 92.06 98 TRP A N 1
ATOM 784 C CA . TRP A 1 98 ? -9.896 -16.648 4.885 1.00 92.06 98 TRP A CA 1
ATOM 785 C C . TRP A 1 98 ? -9.032 -17.915 4.918 1.00 92.06 98 TRP A C 1
ATOM 787 O O . TRP A 1 98 ? -8.002 -17.987 4.250 1.00 92.06 98 TRP A O 1
ATOM 797 N N . ASN A 1 99 ? -9.504 -18.965 5.598 1.00 92.00 99 ASN A N 1
ATOM 798 C CA . ASN A 1 99 ? -8.814 -20.259 5.678 1.00 92.00 99 ASN A CA 1
ATOM 799 C C . ASN A 1 99 ? -8.733 -20.980 4.322 1.00 92.00 99 ASN A C 1
ATOM 801 O O . ASN A 1 99 ? -7.844 -21.798 4.107 1.00 92.00 99 ASN A O 1
ATOM 805 N N . ARG A 1 100 ? -9.633 -20.654 3.388 1.00 93.56 100 ARG A N 1
ATOM 806 C CA . ARG A 1 100 ? -9.610 -21.122 1.994 1.00 93.56 100 ARG A CA 1
ATOM 807 C C . ARG A 1 100 ? -8.799 -20.208 1.071 1.00 93.56 100 ARG A C 1
ATOM 809 O O . ARG A 1 100 ? -8.980 -20.275 -0.140 1.00 93.56 100 ARG A O 1
ATOM 816 N N . ARG A 1 101 ? -7.927 -19.355 1.624 1.00 89.75 101 ARG A N 1
ATOM 817 C CA . ARG A 1 101 ? -7.095 -18.402 0.868 1.00 89.75 101 ARG A CA 1
ATOM 818 C C . ARG A 1 101 ? -7.921 -17.409 0.041 1.00 89.75 101 ARG A C 1
ATOM 820 O O . ARG A 1 101 ? -7.523 -17.004 -1.043 1.00 89.75 101 ARG A O 1
ATOM 827 N N . ASN A 1 102 ? -9.092 -17.025 0.547 1.00 91.50 102 ASN A N 1
ATOM 828 C CA . ASN A 1 102 ? -9.919 -15.979 -0.039 1.00 91.50 102 ASN A CA 1
ATOM 829 C C . ASN A 1 102 ? -10.031 -14.801 0.941 1.00 91.50 102 ASN A C 1
ATOM 831 O O . ASN A 1 102 ? -10.809 -14.835 1.897 1.00 91.50 102 ASN A O 1
ATOM 835 N N . TRP A 1 103 ? -9.254 -13.753 0.665 1.00 92.19 103 TRP A N 1
ATOM 836 C CA . TRP A 1 103 ? -9.127 -12.549 1.495 1.00 92.19 103 TRP A CA 1
ATOM 837 C C . TRP A 1 103 ? -10.043 -11.401 1.054 1.00 92.19 103 TRP A C 1
ATOM 839 O O . TRP A 1 103 ? -10.076 -10.362 1.700 1.00 92.19 103 TRP A O 1
ATOM 849 N N . THR A 1 104 ? -10.848 -11.596 0.003 1.00 91.06 104 THR A N 1
ATOM 850 C CA . THR A 1 104 ? -11.698 -10.546 -0.605 1.00 91.06 104 THR A CA 1
ATOM 851 C C . THR A 1 104 ? -12.668 -9.896 0.382 1.00 91.06 104 THR A C 1
ATOM 853 O O . THR A 1 104 ? -13.052 -8.743 0.224 1.00 91.06 104 THR A O 1
ATOM 856 N N . SER A 1 105 ? -13.077 -10.632 1.422 1.00 93.62 105 SER A N 1
ATOM 857 C CA . SER A 1 105 ? -13.988 -10.130 2.458 1.00 93.62 105 SER A CA 1
ATOM 858 C C . SER A 1 105 ? -13.314 -9.180 3.455 1.00 93.62 105 SER A C 1
ATOM 860 O O . SER A 1 105 ? -14.023 -8.561 4.248 1.00 93.62 105 SER A O 1
ATOM 862 N N . GLY A 1 106 ? -11.983 -9.076 3.423 1.00 94.62 106 GLY A N 1
ATOM 863 C CA . GLY A 1 106 ? -11.198 -8.234 4.314 1.00 94.62 106 GLY A CA 1
ATOM 864 C C . GLY A 1 106 ? -11.299 -8.633 5.786 1.00 94.62 106 GLY A C 1
ATOM 865 O O . GLY A 1 106 ? -11.658 -9.763 6.149 1.00 94.62 106 GLY A O 1
ATOM 866 N N . CYS A 1 107 ? -10.989 -7.663 6.634 1.00 95.19 107 CYS A N 1
ATOM 867 C CA . CYS A 1 107 ? -10.943 -7.783 8.079 1.00 95.19 107 CYS A CA 1
ATOM 868 C C . CYS A 1 107 ? -11.873 -6.765 8.749 1.00 95.19 107 CYS A C 1
ATOM 870 O O . CYS A 1 107 ? -12.228 -5.737 8.176 1.00 95.19 107 CYS A O 1
ATOM 872 N N . VAL A 1 108 ? -12.269 -7.061 9.982 1.00 93.81 108 VAL A N 1
ATOM 873 C CA . VAL A 1 108 ? -13.083 -6.203 10.849 1.00 93.81 108 VAL A CA 1
ATOM 874 C C . VAL A 1 108 ? -12.367 -5.997 12.178 1.00 93.81 108 VAL A C 1
ATOM 876 O O . VAL A 1 108 ? -11.547 -6.820 12.586 1.00 93.81 108 VAL A O 1
ATOM 879 N N . ARG A 1 109 ? -12.622 -4.867 12.839 1.00 90.75 109 ARG A N 1
ATOM 880 C CA . ARG A 1 109 ? -12.005 -4.548 14.131 1.00 90.75 109 ARG A CA 1
ATOM 881 C C . ARG A 1 109 ? -12.509 -5.544 15.178 1.00 90.75 109 ARG A C 1
ATOM 883 O O . ARG A 1 109 ? -13.715 -5.750 15.276 1.00 90.75 109 ARG A O 1
ATOM 890 N N . ARG A 1 110 ? -11.609 -6.131 15.976 1.00 89.19 110 ARG A N 1
ATOM 891 C CA . ARG A 1 110 ? -11.980 -7.123 17.011 1.00 89.19 110 ARG A CA 1
ATOM 892 C C . ARG A 1 110 ? -12.886 -6.532 18.087 1.00 89.19 110 ARG A C 1
ATOM 894 O O . ARG A 1 110 ? -13.754 -7.209 18.620 1.00 89.19 110 ARG A O 1
ATOM 901 N N . THR A 1 111 ? -12.668 -5.262 18.419 1.00 81.19 111 THR A N 1
ATOM 902 C CA . THR A 1 111 ? -13.459 -4.529 19.410 1.00 81.19 111 THR A CA 1
ATOM 903 C C . THR A 1 111 ? -14.298 -3.450 18.718 1.00 81.19 111 THR A C 1
ATOM 905 O O . THR A 1 111 ? -13.720 -2.486 18.195 1.00 81.19 111 THR A O 1
ATOM 908 N N . PRO A 1 112 ? -15.639 -3.568 18.728 1.00 67.38 112 PRO A N 1
ATOM 909 C CA . PRO A 1 112 ? -16.542 -2.650 18.029 1.00 67.38 112 PRO A CA 1
ATOM 910 C C . PRO A 1 112 ? -16.653 -1.258 18.672 1.00 67.38 112 PRO A C 1
ATOM 912 O O . PRO A 1 112 ? -17.256 -0.367 18.090 1.00 67.38 112 PRO A O 1
ATOM 915 N N . SER A 1 113 ? -16.060 -1.033 19.848 1.00 58.62 113 SER A N 1
ATOM 916 C CA . SER A 1 113 ? -16.078 0.268 20.515 1.00 58.62 113 SER A CA 1
ATOM 917 C C . SER A 1 113 ? -15.033 1.212 19.910 1.00 58.62 113 SER A C 1
ATOM 919 O O . SER A 1 113 ? -13.903 1.280 20.400 1.00 58.62 113 SER A O 1
ATOM 921 N N . SER A 1 114 ? -15.373 1.911 18.829 1.00 57.12 114 SER A N 1
ATOM 922 C CA . SER A 1 114 ? -14.785 3.230 18.579 1.00 57.12 114 SER A CA 1
ATOM 923 C C . SER A 1 114 ? -15.654 4.250 19.302 1.00 57.12 114 SER A C 1
ATOM 925 O O . SER A 1 114 ? -16.719 4.634 18.815 1.00 57.12 114 SER A O 1
ATOM 927 N N . GLN A 1 115 ? -15.261 4.600 20.522 1.00 60.62 115 GLN A N 1
ATOM 928 C CA . GLN A 1 115 ? -15.865 5.727 21.214 1.00 60.62 115 GLN A CA 1
ATOM 929 C C . GLN A 1 115 ? -15.134 6.962 20.700 1.00 60.62 115 GLN A C 1
ATOM 931 O O . GLN A 1 115 ? -14.199 7.444 21.339 1.00 60.62 115 GLN A O 1
ATOM 936 N N . CYS A 1 116 ? -15.545 7.449 19.522 1.00 66.38 116 CYS A N 1
ATOM 937 C CA . CYS A 1 116 ? -15.194 8.807 19.136 1.00 66.38 116 CYS A CA 1
ATOM 938 C C . CYS A 1 116 ? -15.669 9.687 20.285 1.00 66.38 116 CYS A C 1
ATOM 940 O O . CYS A 1 116 ? -16.842 9.599 20.655 1.00 66.38 116 CYS A O 1
ATOM 942 N N . ALA A 1 117 ? -14.749 10.402 20.927 1.00 54.03 117 ALA A N 1
ATOM 943 C CA . ALA A 1 117 ? -15.039 11.117 22.154 1.00 54.03 117 ALA A CA 1
ATOM 944 C C . ALA A 1 117 ? -16.165 12.119 21.884 1.00 54.03 117 ALA A C 1
ATOM 946 O O . ALA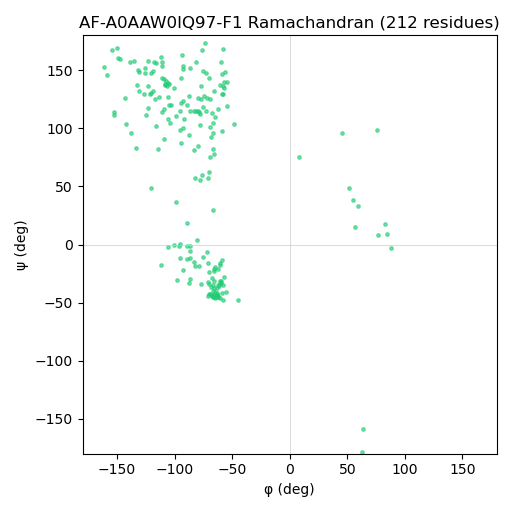 A 1 117 ? -15.938 13.218 21.387 1.00 54.03 117 ALA A O 1
ATOM 947 N N . VAL A 1 118 ? -17.400 11.744 22.215 1.00 50.72 118 VAL A N 1
ATOM 948 C CA . VAL A 1 118 ? -18.453 12.720 22.419 1.00 50.72 118 VAL A CA 1
ATOM 949 C C . VAL A 1 118 ? -18.021 13.418 23.694 1.00 50.72 118 VAL A C 1
ATOM 951 O O . VAL A 1 118 ? -18.133 12.853 24.781 1.00 50.72 118 VAL A O 1
ATOM 954 N N . VAL A 1 119 ? -17.441 14.608 23.562 1.00 49.81 119 VAL A N 1
ATOM 955 C CA . VAL A 1 119 ? -17.107 15.483 24.690 1.00 49.81 119 VAL A CA 1
ATOM 956 C C . VAL A 1 119 ? -18.419 16.020 25.273 1.00 49.81 119 VAL A C 1
ATOM 958 O O . VAL A 1 119 ? -18.698 17.209 25.244 1.00 49.81 119 VAL A O 1
ATOM 961 N N . ASN A 1 120 ? -19.265 15.126 25.774 1.00 42.19 120 ASN A N 1
ATOM 962 C CA . ASN A 1 120 ? -20.388 15.454 26.626 1.00 42.19 120 ASN A CA 1
ATOM 963 C C . ASN A 1 120 ? -20.009 14.942 28.006 1.00 42.19 120 ASN A C 1
ATOM 965 O O . ASN A 1 120 ? -20.215 13.779 28.323 1.00 42.19 120 ASN A O 1
ATOM 969 N N . SER A 1 121 ? -19.371 15.824 28.770 1.00 48.12 121 SER A N 1
ATOM 970 C CA . SER A 1 121 ? -19.363 15.903 30.230 1.00 48.12 121 SER A CA 1
ATOM 971 C C . SER A 1 121 ? -20.035 14.739 30.977 1.00 48.12 121 SER A C 1
ATOM 973 O O . SER A 1 121 ? -21.117 14.896 31.537 1.00 48.12 121 SER A O 1
ATOM 975 N N . SER A 1 122 ? -19.389 13.578 31.044 1.00 47.56 122 SER A N 1
ATOM 976 C CA . SER A 1 122 ? -19.745 12.530 32.000 1.00 47.56 122 SER A CA 1
ATOM 977 C C . SER A 1 122 ? -18.480 11.837 32.486 1.00 47.56 122 SER A C 1
ATOM 979 O O . SER A 1 122 ? -17.643 11.406 31.697 1.00 47.56 122 SER A O 1
ATOM 981 N N . ILE A 1 123 ? -18.343 11.803 33.810 1.00 49.50 123 ILE A N 1
ATOM 982 C CA . ILE A 1 123 ? -17.180 11.396 34.605 1.00 49.50 123 ILE A CA 1
ATOM 983 C C . ILE A 1 123 ? -17.058 9.863 34.609 1.00 49.50 123 ILE A C 1
ATOM 985 O O . ILE A 1 123 ? -17.111 9.214 35.647 1.00 49.50 123 ILE A O 1
ATOM 989 N N . GLU A 1 124 ? -16.902 9.266 33.436 1.00 46.28 124 GLU A N 1
ATOM 990 C CA . GLU A 1 124 ? -16.442 7.888 33.308 1.00 46.28 124 GLU A CA 1
ATOM 991 C C . GLU A 1 124 ? -15.192 7.901 32.442 1.00 46.28 124 GLU A C 1
ATOM 993 O O . GLU A 1 124 ? -15.113 8.636 31.460 1.00 46.28 124 GLU A O 1
ATOM 998 N N . ALA A 1 125 ? -14.174 7.139 32.841 1.00 45.88 125 ALA A N 1
ATOM 999 C CA . ALA A 1 125 ? -12.921 7.018 32.111 1.00 45.88 125 ALA A CA 1
ATOM 1000 C C . ALA A 1 125 ? -13.175 6.322 30.763 1.00 45.88 125 ALA A C 1
ATOM 1002 O O . ALA A 1 125 ? -12.932 5.126 30.598 1.00 45.88 125 ALA A O 1
ATOM 1003 N N . VAL A 1 126 ? -13.700 7.075 29.798 1.00 52.38 126 VAL A N 1
ATOM 1004 C CA . VAL A 1 126 ? -13.879 6.639 28.421 1.00 52.38 126 VAL A CA 1
ATOM 1005 C C . VAL A 1 126 ? -12.489 6.358 27.875 1.00 52.38 126 VAL A C 1
ATOM 1007 O O . VAL A 1 126 ? -11.630 7.239 27.803 1.00 52.38 126 VAL A O 1
ATOM 1010 N N . LYS A 1 127 ? -12.241 5.095 27.525 1.00 55.03 127 LYS A N 1
ATOM 1011 C CA . LYS A 1 127 ? -10.999 4.679 26.884 1.00 55.03 127 LYS A CA 1
ATOM 1012 C C . LYS A 1 127 ? -10.966 5.329 25.503 1.00 55.03 127 LYS A C 1
ATOM 1014 O O . LYS A 1 127 ? -11.599 4.826 24.580 1.00 55.03 127 LYS A O 1
ATOM 1019 N N . MET A 1 128 ? -10.289 6.472 25.403 1.00 57.59 128 MET A N 1
ATOM 1020 C CA . MET A 1 128 ? -10.171 7.218 24.154 1.00 57.59 128 MET A CA 1
ATOM 1021 C C . MET A 1 128 ? -9.630 6.313 23.049 1.00 57.59 128 MET A C 1
ATOM 1023 O O . MET A 1 128 ? -8.719 5.509 23.283 1.00 57.59 128 MET A O 1
ATOM 1027 N N . ASP A 1 129 ? -10.186 6.456 21.847 1.00 64.81 129 ASP A N 1
ATOM 1028 C CA . ASP A 1 129 ? -9.645 5.785 20.676 1.00 64.81 129 ASP A CA 1
ATOM 1029 C C . ASP A 1 129 ? -8.179 6.192 20.473 1.00 64.81 129 ASP A C 1
ATOM 1031 O O . ASP A 1 129 ? -7.796 7.362 20.520 1.00 64.81 129 ASP A O 1
ATOM 1035 N N . GLY A 1 130 ? -7.335 5.178 20.306 1.00 78.69 130 GLY A N 1
ATOM 1036 C CA . GLY A 1 130 ? -5.907 5.328 20.075 1.00 78.69 130 GLY A CA 1
ATOM 1037 C C . GLY A 1 130 ? -5.515 4.757 18.721 1.00 78.69 130 GLY A C 1
ATOM 1038 O O . GLY A 1 130 ? -6.177 3.866 18.187 1.00 78.69 130 GLY A O 1
ATOM 1039 N N . PHE A 1 131 ? -4.394 5.237 18.190 1.00 86.00 131 PHE A N 1
ATOM 1040 C CA . PHE A 1 131 ? -3.833 4.754 16.934 1.00 86.00 131 PHE A CA 1
ATOM 1041 C C . PHE A 1 131 ? -2.612 3.875 17.180 1.00 86.00 131 PHE A C 1
ATOM 1043 O O . PHE A 1 131 ? -1.749 4.197 17.999 1.00 86.00 131 PHE A O 1
ATOM 1050 N N . LEU A 1 132 ? -2.521 2.778 16.430 1.00 88.88 132 LEU A N 1
ATOM 1051 C CA . LEU A 1 132 ? -1.332 1.938 16.381 1.00 88.88 132 LEU A CA 1
ATOM 1052 C C . LEU A 1 132 ? -0.438 2.391 15.224 1.00 88.88 132 LEU A C 1
ATOM 1054 O O . LEU A 1 132 ? -0.864 2.384 14.071 1.00 88.88 132 LEU A O 1
ATOM 1058 N N . LYS A 1 133 ? 0.820 2.736 15.515 1.00 89.50 133 LYS A N 1
ATOM 1059 C CA . LYS A 1 133 ? 1.794 3.095 14.478 1.00 89.50 133 LYS A CA 1
ATOM 1060 C C . LYS A 1 133 ? 2.230 1.850 13.703 1.00 89.50 133 LYS A C 1
ATOM 1062 O O . LYS A 1 133 ? 2.905 0.979 14.251 1.00 89.50 133 LYS A O 1
ATOM 1067 N N . LEU A 1 134 ? 1.892 1.805 12.419 1.00 89.38 134 LEU A N 1
ATOM 1068 C CA . LEU A 1 134 ? 2.389 0.810 11.469 1.00 89.38 134 LEU A CA 1
ATOM 1069 C C . LEU A 1 134 ? 3.614 1.377 10.737 1.00 89.38 134 LEU A C 1
ATOM 1071 O O . LEU A 1 134 ? 3.683 2.574 10.470 1.00 89.38 134 LEU A O 1
ATOM 1075 N N . LYS A 1 135 ? 4.605 0.530 10.449 1.00 87.38 135 LYS A N 1
ATOM 1076 C CA . LYS A 1 135 ? 5.835 0.914 9.735 1.00 87.38 135 LYS A CA 1
ATOM 1077 C C . LYS A 1 135 ? 5.848 0.270 8.352 1.00 87.38 135 LYS A C 1
ATOM 1079 O O . LYS A 1 135 ? 5.242 -0.784 8.182 1.00 87.38 135 LYS A O 1
ATOM 1084 N N . THR A 1 136 ? 6.556 0.898 7.407 1.00 84.62 136 THR A N 1
ATOM 1085 C CA . THR A 1 136 ? 6.782 0.377 6.043 1.00 84.62 136 THR A CA 1
ATOM 1086 C C . THR A 1 136 ? 5.488 -0.048 5.342 1.00 84.62 136 THR A C 1
ATOM 1088 O O . THR A 1 136 ? 5.393 -1.158 4.825 1.00 84.62 136 THR A O 1
ATOM 1091 N N . MET A 1 137 ? 4.476 0.820 5.382 1.00 85.50 137 MET A N 1
ATOM 1092 C CA . MET A 1 137 ? 3.183 0.596 4.737 1.00 85.50 137 MET A CA 1
ATOM 1093 C C . MET A 1 137 ? 3.044 1.484 3.506 1.00 85.50 137 MET A C 1
ATOM 1095 O O . MET A 1 137 ? 3.402 2.659 3.557 1.00 85.50 137 MET A O 1
ATOM 1099 N N . LYS A 1 138 ? 2.464 0.938 2.434 1.00 83.88 138 LYS A N 1
ATOM 1100 C CA . LYS A 1 138 ? 1.919 1.744 1.339 1.00 83.88 138 LYS A CA 1
ATOM 1101 C C . LYS A 1 138 ? 0.606 2.375 1.817 1.00 83.88 138 LYS A C 1
ATOM 1103 O O . LYS A 1 138 ? -0.257 1.669 2.340 1.00 83.88 138 LYS A O 1
ATOM 1108 N N . VAL A 1 139 ? 0.475 3.692 1.676 1.00 82.31 139 VAL A N 1
ATOM 1109 C CA . VAL A 1 139 ? -0.753 4.426 2.027 1.00 82.31 139 VAL A CA 1
ATOM 1110 C C . VAL A 1 139 ? -1.862 4.076 1.017 1.00 82.31 139 VAL A C 1
ATOM 1112 O O . VAL A 1 139 ? -1.545 3.877 -0.156 1.00 82.31 139 VAL A O 1
ATOM 1115 N N . PRO A 1 140 ? -3.141 3.963 1.431 1.00 77.31 140 PRO A N 1
ATOM 1116 C CA . PRO A 1 140 ? -4.252 3.734 0.507 1.00 77.31 140 PRO A CA 1
ATOM 1117 C C . PRO A 1 140 ? -4.377 4.834 -0.555 1.00 77.31 140 PRO A C 1
ATOM 1119 O O . PRO A 1 140 ? -4.142 6.005 -0.261 1.00 77.31 140 PRO A O 1
ATOM 1122 N N . ASP A 1 141 ? -4.814 4.463 -1.760 1.00 71.56 141 ASP A N 1
ATOM 1123 C CA . ASP A 1 141 ? -4.880 5.389 -2.902 1.00 71.56 141 ASP A CA 1
ATOM 1124 C C . ASP A 1 141 ? -5.902 6.525 -2.695 1.00 71.56 141 ASP A C 1
ATOM 1126 O O . ASP A 1 141 ? -5.674 7.645 -3.136 1.00 71.56 141 ASP A O 1
ATOM 1130 N N . PHE A 1 142 ? -6.990 6.259 -1.961 1.00 70.94 142 PHE A N 1
ATOM 1131 C CA . PHE A 1 142 ? -8.079 7.212 -1.687 1.00 70.94 142 PHE A CA 1
ATOM 1132 C C . PHE A 1 142 ? -7.975 7.882 -0.312 1.00 70.94 142 PHE A C 1
ATOM 1134 O O . PHE A 1 142 ? -8.976 8.076 0.376 1.00 70.94 142 PHE A O 1
ATOM 1141 N N . ALA A 1 143 ? -6.762 8.174 0.140 1.00 73.75 143 ALA A N 1
ATOM 1142 C CA . ALA A 1 143 ? -6.600 9.085 1.260 1.00 73.75 143 ALA A CA 1
ATOM 1143 C C . ALA A 1 143 ? -6.800 10.521 0.751 1.00 73.75 143 ALA A C 1
ATOM 1145 O O . ALA A 1 143 ? -6.111 10.921 -0.187 1.00 73.75 143 ALA A O 1
ATOM 1146 N N . ASP A 1 144 ? -7.717 11.285 1.355 1.00 69.81 144 ASP A N 1
ATOM 1147 C CA . ASP A 1 144 ? -7.782 12.741 1.154 1.00 69.81 144 ASP A CA 1
ATOM 1148 C C . ASP A 1 144 ? -6.455 13.371 1.545 1.00 69.81 144 ASP A C 1
ATOM 1150 O O . ASP A 1 144 ? -5.620 12.724 2.161 1.00 69.81 144 ASP A O 1
ATOM 1154 N N . SER A 1 145 ? -6.228 14.633 1.211 1.00 66.06 145 SER A N 1
ATOM 1155 C CA . SER A 1 145 ? -5.033 15.355 1.631 1.00 66.06 145 SER A CA 1
ATOM 1156 C C . SER A 1 145 ? -5.334 16.457 2.647 1.00 66.06 145 SER A C 1
ATOM 1158 O O . SER A 1 145 ? -6.379 17.096 2.608 1.00 66.06 145 SER A O 1
ATOM 1160 N N . SER A 1 146 ? -4.430 16.657 3.609 1.00 65.50 146 SER A N 1
ATOM 1161 C CA . SER A 1 146 ? -4.461 17.728 4.609 1.00 65.50 146 SER A CA 1
ATOM 1162 C C . SER A 1 146 ? -3.087 18.383 4.703 1.00 65.50 146 SER A C 1
ATOM 1164 O O . SER A 1 146 ? -2.070 17.704 4.761 1.00 65.50 146 SER A O 1
ATOM 1166 N N . LEU A 1 147 ? -3.042 19.712 4.790 1.00 63.31 147 LEU A N 1
ATOM 1167 C CA . LEU A 1 147 ? -1.801 20.487 4.951 1.00 63.31 147 LEU A CA 1
ATOM 1168 C C . LEU A 1 147 ? -1.288 20.518 6.408 1.00 63.31 147 LEU A C 1
ATOM 1170 O O . LEU A 1 147 ? -0.314 21.197 6.730 1.00 63.31 147 LEU A O 1
ATOM 1174 N N . ALA A 1 148 ? -1.943 19.800 7.323 1.00 61.81 148 ALA A N 1
ATOM 1175 C CA . ALA A 1 148 ? -1.623 19.796 8.748 1.00 61.81 148 ALA A CA 1
ATOM 1176 C C . ALA A 1 148 ? -0.169 19.390 9.048 1.00 61.81 148 ALA A C 1
ATOM 1178 O O . ALA A 1 148 ? 0.356 18.451 8.460 1.00 61.81 148 ALA A O 1
ATOM 1179 N N . LEU A 1 149 ? 0.505 20.044 10.002 1.00 66.31 149 LEU A N 1
ATOM 1180 C CA . LEU A 1 149 ? 1.794 19.548 10.517 1.00 66.31 149 LEU A CA 1
ATOM 1181 C C . LEU A 1 149 ? 1.635 18.144 11.138 1.00 66.31 149 LEU A C 1
ATOM 1183 O O . LE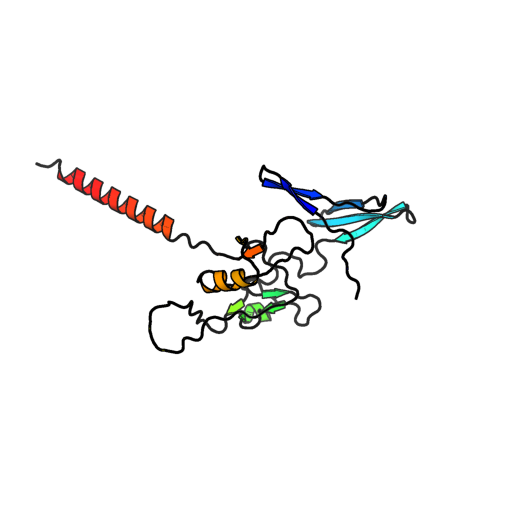U A 1 149 ? 0.545 17.787 11.581 1.00 66.31 149 LEU A O 1
ATOM 1187 N N . GLU A 1 150 ? 2.725 17.367 11.219 1.00 68.38 150 GLU A N 1
ATOM 1188 C CA . GLU A 1 150 ? 2.739 15.980 11.736 1.00 68.38 150 GLU A CA 1
ATOM 1189 C C . GLU A 1 150 ? 1.938 15.819 13.040 1.00 68.38 150 GLU A C 1
ATOM 1191 O O . GLU A 1 150 ? 1.073 14.947 13.155 1.00 68.38 150 GLU A O 1
ATOM 1196 N N . ASN A 1 151 ? 2.167 16.723 13.995 1.00 69.38 151 ASN A N 1
ATOM 1197 C CA . ASN A 1 151 ? 1.506 16.707 15.300 1.00 69.38 151 ASN A CA 1
ATOM 1198 C C . ASN A 1 151 ? 0.001 17.005 15.212 1.00 69.38 151 ASN A C 1
ATOM 1200 O O . ASN A 1 151 ? -0.775 16.512 16.030 1.00 69.38 151 ASN A O 1
ATOM 1204 N N . TYR A 1 152 ? -0.412 17.782 14.212 1.00 79.50 152 TYR A N 1
ATOM 1205 C CA . TYR A 1 152 ? -1.797 18.197 14.022 1.00 79.50 152 TYR A CA 1
ATOM 1206 C C . TYR A 1 152 ? -2.609 17.167 13.227 1.00 79.50 152 TYR A C 1
ATOM 1208 O O . TYR A 1 152 ? -3.787 16.987 13.510 1.00 79.50 152 TYR A O 1
ATOM 1216 N N . CYS A 1 153 ? -1.985 16.402 12.322 1.00 83.94 153 CYS A N 1
ATOM 1217 C CA . CYS A 1 153 ? -2.661 15.350 11.547 1.00 83.94 153 CYS A CA 1
ATOM 1218 C C . CYS A 1 153 ? -3.295 14.278 12.456 1.00 83.94 153 CYS A C 1
ATOM 1220 O O . CYS A 1 153 ? -4.449 13.882 12.278 1.00 83.94 153 CYS A O 1
ATOM 1222 N N . ARG A 1 154 ? -2.579 13.878 13.518 1.00 84.38 154 ARG A N 1
ATOM 1223 C CA . ARG A 1 154 ? -3.125 12.982 14.548 1.00 84.38 154 ARG A CA 1
ATOM 1224 C C . ARG A 1 154 ? -4.343 13.591 15.242 1.00 84.38 154 ARG A C 1
ATOM 1226 O O . ARG A 1 154 ? -5.328 12.890 15.449 1.00 84.38 154 ARG A O 1
ATOM 1233 N N . GLN A 1 155 ? -4.261 14.861 15.633 1.00 83.19 155 GLN A N 1
ATOM 1234 C CA . GLN A 1 155 ? -5.337 15.543 16.351 1.00 83.19 155 GLN A CA 1
ATOM 1235 C C . GLN A 1 155 ? -6.579 15.717 15.471 1.00 83.19 155 GLN A C 1
ATOM 1237 O O . GLN A 1 155 ? -7.668 15.361 15.904 1.00 83.19 155 GLN A O 1
ATOM 1242 N N . GLN A 1 156 ? -6.409 16.144 14.219 1.00 84.12 156 GLN A N 1
ATOM 1243 C CA . GLN A 1 156 ? -7.501 16.231 13.247 1.00 84.12 156 GLN A CA 1
ATOM 1244 C C . GLN A 1 156 ? -8.225 14.893 13.074 1.00 84.12 156 GLN A C 1
ATOM 1246 O O . GLN A 1 156 ? -9.450 14.855 13.005 1.00 84.12 156 GLN A O 1
ATOM 1251 N N . CYS A 1 157 ? -7.478 13.785 13.033 1.00 84.56 157 CYS A N 1
ATOM 1252 C CA . CYS A 1 157 ? -8.081 12.460 12.940 1.00 84.56 157 CYS A CA 1
ATOM 1253 C C . CYS A 1 157 ? -8.831 12.067 14.224 1.00 84.56 157 CYS A C 1
ATOM 1255 O O . CYS A 1 157 ? -9.885 11.452 14.143 1.00 84.56 157 CYS A O 1
ATOM 1257 N N . LEU A 1 158 ? -8.330 12.442 15.408 1.00 83.94 158 LEU A N 1
ATOM 1258 C CA . LEU A 1 158 ? -9.040 12.208 16.676 1.00 83.94 158 LEU A CA 1
ATOM 1259 C C . LEU A 1 158 ? -10.334 13.025 16.793 1.00 83.94 158 LEU A C 1
ATOM 1261 O O . LEU A 1 158 ? -11.298 12.548 17.383 1.00 83.94 158 LEU A O 1
ATOM 1265 N N . GLU A 1 159 ? -10.351 14.244 16.254 1.00 81.62 159 GLU A N 1
ATOM 1266 C CA . GLU A 1 159 ? -11.516 15.141 16.272 1.00 81.62 159 GLU A CA 1
ATOM 1267 C C . GLU A 1 159 ? -12.563 14.772 15.207 1.00 81.62 159 GLU A C 1
ATOM 1269 O O . GLU A 1 159 ? -13.728 15.157 15.313 1.00 81.62 159 GLU A O 1
ATOM 1274 N N . ASN A 1 160 ? -12.180 13.991 14.194 1.00 81.56 160 ASN A N 1
ATOM 1275 C CA . ASN A 1 160 ? -13.071 13.526 13.141 1.00 81.56 160 ASN A CA 1
ATOM 1276 C C . ASN A 1 160 ? -13.450 12.055 13.350 1.00 81.56 160 ASN A C 1
ATOM 1278 O O . ASN A 1 160 ? -12.696 11.153 13.001 1.00 81.56 160 ASN A O 1
ATOM 1282 N N . CYS A 1 161 ? -14.677 11.801 13.811 1.00 81.75 161 CYS A N 1
ATOM 1283 C CA . CYS A 1 161 ? -15.180 10.441 14.045 1.00 81.75 161 CYS A CA 1
ATOM 1284 C C . CYS A 1 161 ? -15.220 9.538 12.803 1.00 81.75 161 CYS A C 1
ATOM 1286 O O . CYS A 1 161 ? -15.349 8.323 12.937 1.00 81.75 161 CYS A O 1
ATOM 1288 N N . SER A 1 162 ? -15.152 10.115 11.601 1.00 84.38 162 SER A N 1
ATOM 1289 C CA . SER A 1 162 ? -15.073 9.348 10.353 1.00 84.38 162 SER A CA 1
ATOM 1290 C C . SER A 1 162 ? -13.633 8.982 9.982 1.00 84.38 162 SER A C 1
ATOM 1292 O O . SER A 1 162 ? -13.428 8.165 9.085 1.00 84.38 162 SER A O 1
ATOM 1294 N N . CYS A 1 163 ? -12.634 9.572 10.647 1.00 85.38 163 CYS A N 1
ATOM 1295 C CA . CYS A 1 163 ? -11.230 9.278 10.417 1.00 85.38 163 CYS A CA 1
ATOM 1296 C C . CYS A 1 163 ? -10.824 7.983 11.129 1.00 85.38 163 CYS A C 1
ATOM 1298 O O . CYS A 1 163 ? -11.000 7.813 12.333 1.00 85.38 163 CYS A O 1
ATOM 1300 N N . ILE A 1 164 ? -10.256 7.056 10.361 1.00 85.38 164 ILE A N 1
ATOM 1301 C CA . ILE A 1 164 ? -9.880 5.714 10.836 1.00 85.38 164 ILE A CA 1
ATOM 1302 C C . ILE A 1 164 ? -8.365 5.495 10.880 1.00 85.38 164 ILE A C 1
ATOM 1304 O O . ILE A 1 164 ? -7.893 4.560 11.529 1.00 85.38 164 ILE A O 1
ATOM 1308 N N . ALA A 1 165 ? -7.601 6.332 10.179 1.00 87.94 165 ALA A N 1
ATOM 1309 C CA . ALA A 1 165 ? -6.150 6.278 10.104 1.00 87.94 165 ALA A CA 1
ATOM 1310 C C . ALA A 1 165 ? -5.600 7.618 9.610 1.00 87.94 165 ALA A C 1
ATOM 1312 O O . ALA A 1 165 ? -6.246 8.322 8.837 1.00 87.94 165 ALA A O 1
ATOM 1313 N N . TYR A 1 166 ? -4.368 7.918 10.004 1.00 87.00 166 TYR A N 1
ATOM 1314 C CA . TYR A 1 166 ? -3.597 9.029 9.470 1.00 87.00 166 TYR A CA 1
ATOM 1315 C C . TYR A 1 166 ? -2.202 8.532 9.100 1.00 87.00 166 TYR A C 1
ATOM 1317 O O . TYR A 1 166 ? -1.675 7.597 9.715 1.00 87.00 166 TYR A O 1
ATOM 1325 N N . ALA A 1 167 ? -1.603 9.154 8.095 1.00 85.69 167 ALA A N 1
ATOM 1326 C CA . ALA A 1 167 ? -0.221 8.922 7.724 1.00 85.69 167 ALA A CA 1
ATOM 1327 C C . ALA A 1 167 ? 0.479 10.269 7.581 1.00 85.69 167 ALA A C 1
ATOM 1329 O O . ALA A 1 167 ? -0.125 11.275 7.216 1.00 85.69 167 ALA A O 1
ATOM 1330 N N . TYR A 1 168 ? 1.766 10.274 7.896 1.00 77.56 168 TYR A N 1
ATOM 1331 C CA . TYR A 1 168 ? 2.631 11.385 7.565 1.00 77.56 168 TYR A CA 1
ATOM 1332 C C . TYR A 1 168 ? 3.499 10.935 6.405 1.00 77.56 168 TYR A C 1
ATOM 1334 O O . TYR A 1 168 ? 4.355 10.065 6.566 1.00 77.56 168 TYR A O 1
ATOM 1342 N N . ASP A 1 169 ? 3.213 11.494 5.240 1.00 66.88 169 ASP A N 1
ATOM 1343 C CA . ASP A 1 169 ? 4.064 11.358 4.077 1.00 66.88 169 ASP A CA 1
ATOM 1344 C C . ASP A 1 169 ? 4.969 12.587 4.071 1.00 66.88 169 ASP A C 1
ATOM 1346 O O . ASP A 1 169 ? 4.617 13.634 3.531 1.00 66.88 169 ASP A O 1
ATOM 1350 N N . SER A 1 170 ? 6.112 12.513 4.762 1.00 55.03 170 SER A N 1
ATOM 1351 C CA . SER A 1 170 ? 7.217 13.364 4.340 1.00 55.03 170 SER A CA 1
ATOM 1352 C C . SER A 1 170 ? 7.637 12.793 3.008 1.00 55.03 170 SER A C 1
ATOM 1354 O O . SER A 1 170 ? 8.445 11.861 2.994 1.00 55.03 170 SER A O 1
ATOM 1356 N N . GLY A 1 171 ? 7.079 13.324 1.923 1.00 48.12 171 GLY A N 1
ATOM 1357 C CA . GLY A 1 171 ? 7.701 13.190 0.624 1.00 48.12 171 GLY A CA 1
ATOM 1358 C C . GLY A 1 171 ? 9.155 13.575 0.836 1.00 48.12 171 GLY A C 1
ATOM 1359 O O . GLY A 1 171 ? 9.480 14.741 1.062 1.00 48.12 171 GLY A O 1
ATOM 1360 N N . THR A 1 172 ? 10.046 12.590 0.893 1.00 36.69 172 THR A N 1
ATOM 1361 C CA . THR A 1 172 ? 11.481 12.845 0.879 1.00 36.69 172 THR A CA 1
ATOM 1362 C C . THR A 1 172 ? 11.856 13.146 -0.558 1.00 36.69 172 THR A C 1
ATOM 1364 O O . THR A 1 172 ? 12.694 12.466 -1.117 1.00 36.69 172 THR A O 1
ATOM 1367 N N . ASP A 1 173 ? 11.176 14.135 -1.124 1.00 39.94 173 ASP A N 1
ATOM 1368 C CA . ASP A 1 173 ? 11.407 14.805 -2.382 1.00 39.94 173 ASP A CA 1
ATOM 1369 C C . ASP A 1 173 ? 10.810 16.191 -2.156 1.00 39.94 173 ASP A C 1
ATOM 1371 O O . ASP A 1 173 ? 9.620 16.357 -1.888 1.00 39.94 173 ASP A O 1
ATOM 1375 N N . LYS A 1 174 ? 11.680 17.198 -2.105 1.00 40.97 174 LYS A N 1
ATOM 1376 C CA . LYS A 1 174 ? 11.298 18.579 -1.820 1.00 40.97 174 LYS A CA 1
ATOM 1377 C C . LYS A 1 174 ? 10.493 19.163 -2.984 1.00 40.97 174 LYS A C 1
ATOM 1379 O O . LYS A 1 174 ? 11.037 19.993 -3.698 1.00 40.97 174 LYS A O 1
ATOM 1384 N N . VAL A 1 175 ? 9.224 18.803 -3.151 1.00 36.78 175 VAL A N 1
ATOM 1385 C CA . VAL A 1 175 ? 8.237 19.579 -3.918 1.00 36.78 175 VAL A CA 1
ATOM 1386 C C . VAL A 1 175 ? 6.841 19.288 -3.354 1.00 36.78 175 VAL A C 1
ATOM 1388 O O . VAL A 1 175 ? 6.354 18.173 -3.462 1.00 36.78 175 VAL A O 1
ATOM 1391 N N . GLY A 1 176 ? 6.206 20.305 -2.759 1.00 35.06 176 GLY A N 1
ATOM 1392 C CA . GLY A 1 176 ? 4.774 20.316 -2.430 1.00 35.06 176 GLY A CA 1
ATOM 1393 C C . GLY A 1 176 ? 4.366 19.477 -1.216 1.00 35.06 176 GLY A C 1
ATOM 1394 O O . GLY A 1 176 ? 4.142 18.278 -1.313 1.00 35.06 176 GLY A O 1
ATOM 1395 N N . ASP A 1 177 ? 4.211 20.128 -0.063 1.00 36.31 177 ASP A N 1
ATOM 1396 C CA . ASP A 1 177 ? 3.691 19.533 1.174 1.00 36.31 177 ASP A CA 1
ATOM 1397 C C . ASP A 1 177 ? 2.206 19.140 1.012 1.00 36.31 177 ASP A C 1
ATOM 1399 O O . ASP A 1 177 ? 1.313 19.899 1.372 1.00 36.31 177 ASP A O 1
ATOM 1403 N N . GLY A 1 178 ? 1.931 17.975 0.426 1.00 38.22 178 GLY A N 1
ATOM 1404 C CA . GLY A 1 178 ? 0.589 17.409 0.268 1.00 38.22 178 GLY A CA 1
ATOM 1405 C C . GLY A 1 178 ? 0.436 16.123 1.076 1.00 38.22 178 GLY A C 1
ATOM 1406 O O . GLY A 1 178 ? 0.587 15.026 0.543 1.00 38.22 178 GLY A O 1
ATOM 1407 N N . LYS A 1 179 ? 0.153 16.233 2.379 1.00 45.03 179 LYS A N 1
ATOM 1408 C CA . LYS A 1 179 ? 0.009 15.067 3.279 1.00 45.03 179 LYS A CA 1
ATOM 1409 C C . LYS A 1 179 ? -1.381 14.460 3.147 1.00 45.03 179 LYS A C 1
ATOM 1411 O O . LYS A 1 179 ? -2.296 15.172 2.765 1.00 45.03 179 LYS A O 1
ATOM 1416 N N . LYS A 1 180 ? -1.566 13.177 3.492 1.00 38.47 180 LYS A N 1
ATOM 1417 C CA . LYS A 1 180 ? -2.816 12.430 3.247 1.00 38.47 180 LYS A CA 1
ATOM 1418 C C . LYS A 1 180 ? -3.602 12.009 4.522 1.00 38.47 180 LYS A C 1
ATOM 1420 O O . LYS A 1 180 ? -3.040 11.361 5.401 1.00 38.47 180 LYS A O 1
ATOM 1425 N N . VAL A 1 181 ? -4.898 12.335 4.617 1.00 42.12 181 VAL A N 1
ATOM 1426 C CA . VAL A 1 181 ? -5.938 11.971 5.608 1.00 42.12 181 VAL A CA 1
ATOM 1427 C C . VAL A 1 181 ? -7.067 11.178 4.929 1.00 42.12 181 VAL A C 1
ATOM 1429 O O . VAL A 1 181 ? -7.672 11.676 4.009 1.00 42.12 181 VAL A O 1
ATOM 1432 N N . VAL A 1 182 ? -7.441 9.975 5.372 1.00 39.47 182 VAL A N 1
ATOM 1433 C CA . VAL A 1 182 ? -8.581 9.241 4.769 1.00 39.47 182 VAL A CA 1
ATOM 1434 C C . VAL A 1 182 ? -9.902 9.668 5.427 1.00 39.47 182 VAL A C 1
ATOM 1436 O O . VAL A 1 182 ? -10.116 9.347 6.599 1.00 39.47 182 VAL A O 1
ATOM 1439 N N . THR A 1 183 ? -10.817 10.301 4.688 1.00 38.56 183 THR A N 1
ATOM 1440 C CA . THR A 1 183 ? -12.174 10.632 5.156 1.00 38.56 183 THR A CA 1
ATOM 1441 C C . THR A 1 183 ? -13.225 9.980 4.260 1.00 38.56 183 THR A C 1
ATOM 1443 O O . THR A 1 183 ? -13.210 10.099 3.042 1.00 38.56 183 THR A O 1
ATOM 1446 N N . ILE A 1 184 ? -14.199 9.291 4.856 1.00 47.34 184 ILE A N 1
ATOM 1447 C CA . ILE A 1 184 ? -15.381 8.819 4.125 1.00 47.34 184 ILE A CA 1
ATOM 1448 C C . ILE A 1 184 ? -16.449 9.903 4.262 1.00 47.34 184 ILE A C 1
ATOM 1450 O O . ILE A 1 184 ? -17.006 10.093 5.343 1.00 47.34 184 ILE A O 1
ATOM 1454 N N . SER A 1 185 ? -16.730 10.637 3.185 1.00 45.41 185 SER A N 1
ATOM 1455 C CA . SER A 1 185 ? -17.810 11.627 3.165 1.00 45.41 185 SER A CA 1
ATOM 1456 C C . SER A 1 185 ? -19.158 10.920 3.287 1.00 45.41 185 SER A C 1
ATOM 1458 O O . SER A 1 185 ? -19.665 10.310 2.346 1.00 45.41 185 SER A O 1
ATOM 1460 N N . VAL A 1 186 ? -19.761 10.988 4.467 1.00 51.69 186 VAL A N 1
ATOM 1461 C CA . VAL A 1 186 ? -21.098 10.453 4.689 1.00 51.69 186 VAL A CA 1
ATOM 1462 C C . VAL A 1 186 ? -22.114 11.446 4.110 1.00 51.69 186 VAL A C 1
ATOM 1464 O O . VAL A 1 186 ? -22.398 12.489 4.698 1.00 51.69 186 VAL A O 1
ATOM 1467 N N . ILE A 1 187 ? -22.663 11.122 2.934 1.00 55.06 187 ILE A N 1
ATOM 1468 C CA . ILE A 1 187 ? -23.701 11.886 2.213 1.00 55.06 187 ILE A CA 1
ATOM 1469 C C . ILE A 1 187 ? -25.051 11.770 2.952 1.00 55.06 187 ILE A C 1
ATOM 1471 O O . ILE A 1 187 ? -26.043 11.294 2.414 1.00 55.06 187 ILE A O 1
ATOM 1475 N N . ILE A 1 188 ? -25.113 12.162 4.224 1.00 55.94 188 ILE A N 1
ATOM 1476 C CA . ILE A 1 188 ? -26.379 12.242 4.972 1.00 55.94 188 ILE A CA 1
ATOM 1477 C C . ILE A 1 188 ? -27.029 13.615 4.752 1.00 55.94 188 ILE A C 1
ATOM 1479 O O . ILE A 1 188 ? -28.251 13.706 4.640 1.00 55.94 188 ILE A O 1
ATOM 1483 N N . GLY A 1 189 ? -26.229 14.675 4.582 1.00 55.94 189 GLY A N 1
ATOM 1484 C CA . GLY A 1 189 ? -26.727 16.047 4.424 1.00 55.94 189 GLY A CA 1
ATOM 1485 C C . GLY A 1 189 ? -27.555 16.273 3.153 1.00 55.94 189 GLY A C 1
ATOM 1486 O O . GLY A 1 189 ? -28.647 16.833 3.221 1.00 55.94 189 GLY A O 1
ATOM 1487 N N . ALA A 1 190 ? -27.091 15.785 1.997 1.00 63.28 190 ALA A N 1
ATOM 1488 C CA . ALA A 1 190 ? -27.783 16.009 0.721 1.00 63.28 190 ALA A CA 1
ATOM 1489 C C . ALA A 1 190 ? -29.104 15.222 0.617 1.00 63.28 190 ALA A C 1
ATOM 1491 O O . ALA A 1 190 ? -30.078 15.698 0.027 1.00 63.28 190 ALA A O 1
ATOM 1492 N N . ILE A 1 191 ? -29.154 14.039 1.240 1.00 72.06 191 ILE A N 1
ATOM 1493 C CA . ILE A 1 191 ? -30.349 13.190 1.287 1.00 72.06 191 ILE A CA 1
ATOM 1494 C C . ILE A 1 191 ? -31.406 13.823 2.198 1.00 72.06 191 ILE A C 1
ATOM 1496 O O . ILE A 1 191 ? -32.563 13.923 1.797 1.00 72.06 191 ILE A O 1
ATOM 1500 N N . PHE A 1 192 ? -31.019 14.333 3.373 1.00 75.12 192 PHE A N 1
ATOM 1501 C CA . PHE A 1 192 ? -31.953 15.028 4.265 1.00 75.12 192 PHE A CA 1
ATOM 1502 C C . PHE A 1 192 ? -32.531 16.298 3.639 1.00 75.12 192 PHE A C 1
ATOM 1504 O O . PHE A 1 192 ? -33.739 16.509 3.714 1.00 75.12 192 PHE A O 1
ATOM 1511 N N . ILE A 1 193 ? -31.708 17.114 2.974 1.00 78.31 193 ILE A N 1
ATOM 1512 C CA . ILE A 1 193 ? -32.187 18.332 2.303 1.00 78.31 193 ILE A CA 1
ATOM 1513 C C . ILE A 1 193 ? -33.166 17.974 1.180 1.00 78.31 193 ILE A C 1
ATOM 1515 O O . ILE A 1 193 ? -34.231 18.580 1.097 1.00 78.31 193 ILE A O 1
ATOM 1519 N N . SER A 1 194 ? -32.862 16.951 0.376 1.00 80.44 194 SER A N 1
ATOM 1520 C CA . SER A 1 194 ? -33.742 16.500 -0.713 1.00 80.44 194 SER A CA 1
ATOM 1521 C C . SER A 1 194 ? -35.068 15.921 -0.203 1.00 80.44 194 SER A C 1
ATOM 1523 O O . SER A 1 194 ? -36.123 16.162 -0.788 1.00 80.44 194 SER A O 1
ATOM 1525 N N . ILE A 1 195 ? -35.047 15.189 0.915 1.00 87.25 195 ILE A N 1
ATOM 1526 C CA . ILE A 1 195 ? -36.267 14.680 1.557 1.00 87.25 195 ILE A CA 1
ATOM 1527 C C . ILE A 1 195 ? -37.091 15.840 2.129 1.00 87.25 195 ILE A C 1
ATOM 1529 O O . ILE A 1 195 ? -38.306 15.880 1.932 1.00 87.25 195 ILE A O 1
ATOM 1533 N N . CYS A 1 196 ? -36.453 16.808 2.791 1.00 85.06 196 CYS A N 1
ATOM 1534 C CA . CYS A 1 196 ? -37.134 17.977 3.344 1.00 85.06 196 CYS A CA 1
ATOM 1535 C C . CYS A 1 196 ? -37.774 18.841 2.252 1.00 85.06 196 CYS A C 1
ATOM 1537 O O . CYS A 1 196 ? -38.937 19.219 2.393 1.00 85.06 196 CYS A O 1
ATOM 1539 N N . THR A 1 197 ? -37.073 19.121 1.148 1.00 86.56 197 THR A N 1
ATOM 1540 C CA . THR A 1 197 ? -37.639 19.895 0.031 1.00 86.56 197 THR A CA 1
ATOM 1541 C C . THR A 1 197 ? -38.795 19.154 -0.630 1.00 86.56 197 THR A C 1
ATOM 1543 O O . THR A 1 197 ? -39.829 19.767 -0.890 1.00 86.56 197 THR A O 1
ATOM 1546 N N . PHE A 1 198 ? -38.689 17.835 -0.815 1.00 89.38 198 PHE A N 1
ATOM 1547 C CA . PHE A 1 198 ? -39.779 17.018 -1.351 1.00 89.38 198 PHE A CA 1
ATOM 1548 C C . PHE A 1 198 ? -41.020 17.023 -0.443 1.00 89.38 198 PHE A C 1
ATOM 1550 O O . PHE A 1 198 ? -42.144 17.195 -0.922 1.00 89.38 198 PHE A O 1
ATOM 1557 N N . LEU A 1 199 ? -40.838 16.877 0.874 1.00 88.25 199 LEU A N 1
ATOM 1558 C CA . LEU A 1 199 ? -41.941 16.911 1.840 1.00 88.25 199 LEU A CA 1
ATOM 1559 C C . LEU A 1 199 ? -42.591 18.298 1.928 1.00 88.25 199 LEU A C 1
ATOM 1561 O O . LEU A 1 199 ? -43.820 18.382 1.966 1.00 88.25 199 LEU A O 1
ATOM 1565 N N . LEU A 1 200 ? -41.797 19.373 1.899 1.00 87.12 200 LEU A N 1
ATOM 1566 C CA . LEU A 1 200 ? -42.301 20.749 1.854 1.00 87.12 200 LEU A CA 1
ATOM 1567 C C . LEU A 1 200 ? -43.105 21.005 0.578 1.00 87.12 200 LEU A C 1
ATOM 1569 O O . LEU A 1 200 ? -44.213 21.535 0.650 1.00 87.12 200 LEU A O 1
ATOM 1573 N N . TRP A 1 201 ? -42.601 20.574 -0.579 1.00 85.31 201 TRP A N 1
ATOM 1574 C CA . TRP A 1 201 ? -43.300 20.731 -1.854 1.00 85.31 201 TRP A CA 1
ATOM 1575 C C . TRP A 1 201 ? -44.627 19.964 -1.870 1.00 85.31 201 TRP A C 1
ATOM 1577 O O . TRP A 1 201 ? -45.665 20.512 -2.242 1.00 85.31 201 TRP A O 1
ATOM 1587 N N . ARG A 1 202 ? -44.633 18.726 -1.355 1.00 86.00 202 ARG A N 1
ATOM 1588 C CA . ARG A 1 202 ? -45.850 17.913 -1.212 1.00 86.00 202 ARG A CA 1
ATOM 1589 C C . ARG A 1 202 ? -46.865 18.540 -0.252 1.00 86.00 202 ARG A C 1
ATOM 1591 O O . ARG A 1 202 ? -48.068 18.459 -0.500 1.00 86.00 202 ARG A O 1
ATOM 1598 N N . TRP A 1 203 ? -46.407 19.161 0.835 1.00 81.50 203 TRP A N 1
ATOM 1599 C CA . TRP A 1 203 ? -47.280 19.882 1.762 1.00 81.50 203 TRP A CA 1
ATOM 1600 C C . TRP A 1 203 ? -47.884 21.133 1.112 1.00 81.50 203 TRP A C 1
ATOM 1602 O O . TRP A 1 203 ? -49.096 21.330 1.205 1.00 81.50 203 TRP A O 1
ATOM 1612 N N . MET A 1 204 ? -47.087 21.919 0.381 1.00 78.19 204 MET A N 1
ATOM 1613 C CA . MET A 1 204 ? -47.583 23.096 -0.345 1.00 78.19 204 MET A CA 1
ATOM 1614 C C . MET A 1 204 ? -48.600 22.728 -1.434 1.00 78.19 204 MET A C 1
ATOM 1616 O O . MET A 1 204 ? -49.647 23.369 -1.526 1.00 78.19 204 MET A O 1
ATOM 1620 N N . ALA A 1 205 ? -48.364 21.651 -2.189 1.00 77.25 205 ALA A N 1
ATOM 1621 C CA . ALA A 1 205 ? -49.320 21.148 -3.180 1.00 77.25 205 ALA A CA 1
ATOM 1622 C C . ALA A 1 205 ? -50.660 20.730 -2.541 1.00 77.25 205 ALA A C 1
ATOM 1624 O O . ALA A 1 205 ? -51.728 20.950 -3.112 1.00 77.25 205 ALA A O 1
ATOM 1625 N N . LYS A 1 206 ? -50.624 20.176 -1.319 1.00 78.56 206 LYS A N 1
ATOM 1626 C CA . LYS A 1 206 ? -51.834 19.822 -0.561 1.00 78.56 206 LYS A CA 1
ATOM 1627 C C . LYS A 1 206 ? -52.600 21.056 -0.071 1.00 78.56 206 LYS A C 1
ATOM 1629 O O . LYS A 1 206 ? -53.825 21.017 -0.025 1.00 78.56 206 LYS A O 1
ATOM 1634 N N . GLN A 1 207 ? -51.905 22.143 0.271 1.00 72.31 207 GLN A N 1
ATOM 1635 C CA . GLN A 1 207 ? -52.550 23.405 0.649 1.00 72.31 207 GLN A CA 1
ATOM 1636 C C . GLN A 1 207 ? -53.219 24.074 -0.557 1.00 72.31 207 GLN A C 1
ATOM 1638 O O . GLN A 1 207 ? -54.371 24.479 -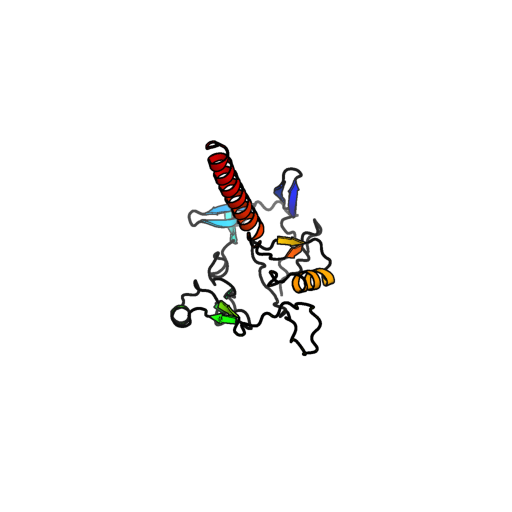0.450 1.00 72.31 207 GLN A O 1
ATOM 1643 N N . GLN A 1 208 ? -52.575 24.108 -1.730 1.00 61.22 208 GLN A N 1
ATOM 1644 C CA . GLN A 1 208 ? -53.181 24.678 -2.945 1.00 61.22 208 GLN A CA 1
ATOM 1645 C C . GLN A 1 208 ? -54.468 23.961 -3.391 1.00 61.22 208 GLN A C 1
ATOM 1647 O O . GLN A 1 208 ? -55.372 24.618 -3.896 1.00 61.22 208 GLN A O 1
ATOM 1652 N N . GLY A 1 209 ? -54.603 22.652 -3.148 1.00 57.59 209 GLY A N 1
ATOM 1653 C CA . GLY A 1 209 ? -55.851 21.919 -3.410 1.00 57.59 209 GLY A CA 1
ATOM 1654 C C . GLY A 1 209 ? -57.012 22.272 -2.468 1.00 57.59 209 GLY A C 1
ATOM 1655 O O . GLY A 1 209 ? -58.169 22.118 -2.846 1.00 57.59 209 GLY A O 1
ATOM 1656 N N . ASN A 1 210 ? -56.724 22.789 -1.269 1.00 55.38 210 ASN A N 1
ATOM 1657 C CA . ASN A 1 210 ? -57.744 23.180 -0.290 1.00 55.38 210 ASN A CA 1
ATOM 1658 C C . ASN A 1 210 ? -58.220 24.636 -0.442 1.00 55.38 210 ASN A C 1
ATOM 1660 O O . ASN A 1 210 ? -59.244 24.984 0.133 1.00 55.38 210 ASN A O 1
ATOM 1664 N N . TYR A 1 211 ? -57.525 25.472 -1.222 1.00 52.78 211 TYR A N 1
ATOM 1665 C CA . TYR A 1 211 ? -57.931 26.862 -1.491 1.00 52.78 211 TYR A CA 1
ATOM 1666 C C . TYR A 1 211 ? -58.856 27.019 -2.717 1.00 52.78 211 TYR A C 1
ATOM 1668 O O . TYR A 1 211 ? -59.285 28.130 -3.005 1.00 52.78 211 TYR A O 1
ATOM 1676 N N . ILE A 1 212 ? -59.183 25.933 -3.434 1.00 51.91 212 ILE A N 1
ATOM 1677 C CA . ILE A 1 212 ? -60.040 25.955 -4.644 1.00 51.91 212 ILE A CA 1
ATOM 1678 C C . ILE A 1 212 ? -61.495 25.506 -4.340 1.00 51.91 212 ILE A C 1
ATOM 1680 O O . ILE A 1 212 ? -62.353 25.533 -5.215 1.00 51.91 212 ILE A O 1
ATOM 1684 N N . HIS A 1 213 ? -61.816 25.158 -3.086 1.00 51.12 213 HIS A N 1
ATOM 1685 C CA . HIS A 1 213 ? -63.173 24.787 -2.642 1.00 51.12 213 HIS A CA 1
ATOM 1686 C C . HIS A 1 213 ? -63.724 25.701 -1.525 1.00 51.12 213 HIS A C 1
ATOM 1688 O O . HIS A 1 213 ? -64.267 25.222 -0.529 1.00 51.12 213 HIS A O 1
ATOM 1694 N N . THR A 1 214 ? -63.621 27.017 -1.718 1.00 44.75 214 THR A N 1
ATOM 1695 C CA . THR A 1 214 ? -64.453 28.029 -1.034 1.00 44.75 214 THR A CA 1
ATOM 1696 C C . THR A 1 214 ? -64.935 29.047 -2.043 1.00 44.75 214 THR A C 1
ATOM 1698 O O . THR A 1 214 ? -64.094 29.459 -2.872 1.00 44.75 214 THR A O 1
#

Mean predicted aligned error: 15.3 Å

Radius of gyration: 25.64 Å; Cα contacts (8 Å, |Δi|>4): 246; chains: 1; bounding box: 91×49×63 Å

Nearest PDB structures (foldseek):
  6kyw-assembly1_B  TM=8.209E-01  e=2.273E-09  Brassica rapa
  6kyw-assembly1_A  TM=8.477E-01  e=4.904E-09  Brassica rapa
  5oa3-assembly1_0  TM=4.523E-01  e=9.810E+00  Homo sapiens

Solvent-accessible surface area (backbone atoms only — not comparable to full-atom values): 13702 Å² total; per-residue (Å²): 138,82,82,93,75,78,72,69,72,44,78,44,76,45,98,87,72,51,76,41,82,44,73,76,70,98,59,93,72,55,64,49,79,43,75,47,98,86,72,45,46,34,36,34,31,65,33,81,90,74,76,43,78,39,79,79,47,58,68,67,82,48,81,61,60,46,84,72,60,35,28,55,62,32,42,64,40,89,91,45,88,68,39,63,44,49,41,92,69,39,36,62,64,42,58,72,44,42,76,67,77,40,36,70,72,14,32,38,64,72,65,85,78,72,48,56,76,72,88,65,95,61,102,60,91,70,74,66,73,80,85,82,89,81,75,98,70,86,77,70,90,78,40,40,73,45,81,57,56,75,80,45,43,57,50,55,36,65,75,31,76,63,35,85,58,73,57,81,59,76,64,93,52,100,66,79,88,74,21,40,36,37,65,68,84,74,76,56,65,66,54,52,51,53,50,50,52,51,51,51,52,54,51,51,57,56,50,61,66,63,69,76,77,119

Secondary structure (DSSP, 8-state):
-----SS--EEEE-TTS-EEEE---SS---EEEEE-TTS-EEEEEEETTTTEEEEEEES--STTTSTTTT-TTEEE-TTSSSSEEEPTTEEES-HHHHHTT--TT-EEESS------------S-----------S-PPPTT-EEE---HHHHHHHHHH-TT---B-----SSSS---EEE-----TTHHHHHHHHHHHHHHHHHHHHHHSS--

pLDDT: mean 74.65, std 18.58, range [22.08, 96.25]

InterPro domains:
  IPR000858 S-locus glycoprotein domain [PF00954] (9-94)
  IPR003609 PAN/Apple domain [PF08276] (127-171)

Foldseek 3Di:
DDDPDDWDWDFDQDPVRDTDTDTDDPDPWDWDWDQDPVRKIWIWTQDPVVRDIDTDDIQDPDPQSDPQQQAPQKHAQPVDVVRIDGDPQWDQPDVVCVVVSRRNSHIDGPDPDQCLPPPPDDPDPPPHDDDDDDPPDDDDPQFQWDLDDPVVQVVVLSNDSQWDDADADPVPPPDDSTGTTHGDPDPPPVVVVVVVVVVVVVVVVVVVVVVVPD

Organism: Quercus suber (NCBI:txid58331)